Protein AF-A0A7C7WS20-F1 (afdb_monomer_lite)

Sequence (365 aa):
MITSRAKCQTLATLFAVSFLSTVVFAGPVISYDPQTSAVRLVEKNEVGSKVTSQFRVKAKGTQEVSQAYGSVAGVLFQATAQPSRPIKNGSIELAYRLDGNHDAILVATIGQNEVTSEVPAWVWAVAARFANHDCTGAVTLLDRPQSVSEKIFERRWRVENGTRGRLLWVRYHPAVDDTLIGFFLLTADAMLADPEKLRTMTDGLVDFDKYSGYSMMTRDGKRKSQAAYALNAIIKLKSRPGDYAMLNDLDSGFRFEAVNGKLNVSGVPSYHFAREVQGGIFRAAHQLNVASAENRHLFHDINPLVNKTVADFSRLVAFFNYVAETDPEELDAFVQSLGPVFDRIPTLETPIAVPLANPPRRGGQ

Radius of gyration: 22.94 Å; chains: 1; bounding box: 58×59×67 Å

pLDDT: mean 70.91, std 24.41, range [18.25, 97.69]

Secondary structure (DSSP, 8-state):
----------S--SS------S-----PPEEEETTTTEEEE----------------------------SEEEEEE----PEESS--TTS-EEEEEEE-TTS-EEEEEEETTEEEE-SS-HHHHHHHHHHHTSS--EEEEEESS--SHHHHHHHHHHHHHH-TTPEEEEEEE-TTTTTBHHHHHHHHHHHTTT-HHHHTTTSTTT--GGGSTT--PPP--TT---HHHHHHHHHHHHH--TTEEEEEE-TT---EEEEETTEEEEE---EEEEEEEEETTEEEE-HHHHHHHHHTHHHHHHH-HHHHHHHHHHHHHHHHHHHHHHH-HHHHHHHHHHTHHHHTTS-B-PPPSEEEEPPPPP----

Foldseek 3Di:
DDDDDDDPDDDPPPDDDDDDDDDDDDDWDWDADPVVRDTDGDDDDDDDDDDDDDDDDDDDDDDDDDFQEQWAFFEFFDAAAAAPDDQVVLDKFWDWDQDPVRAIWIWIQGNNFIATALDGVLLLLLLLVQLLDPGGGAKGWAQDDPDPVVVVVVVVCCVVVPVQWGKTFMDGDPSCAQFPLSQLRCLLRCCLLQLQVSLCVVPPQDPCVPDPSCPDPDCPPPPPPVLSVVSNVLSRVQGHRQKYKYWYQVPQNWYWDQDPRHIDIHGFTFIWIWGDPDDPDIDTSVSSRVVRVVSVVSSCSSPVSSRVSNRVSSRSNSHSNNCCVRPVVSSVVNSVVCVVVNVVGHGHRHDRMDIRDRDPPPPDD

Structure (mmCIF, N/CA/C/O backbone):
data_AF-A0A7C7WS20-F1
#
_entry.id   AF-A0A7C7WS20-F1
#
loop_
_atom_site.group_PDB
_atom_site.id
_atom_site.type_symbol
_atom_site.label_atom_id
_atom_site.label_alt_id
_atom_site.label_comp_id
_atom_site.label_asym_id
_atom_site.label_entity_id
_atom_site.label_seq_id
_atom_site.pdbx_PDB_ins_code
_atom_site.Cartn_x
_atom_site.Cartn_y
_atom_site.Cartn_z
_atom_site.occupancy
_atom_site.B_iso_or_equiv
_atom_site.auth_seq_id
_atom_site.auth_comp_id
_atom_site.auth_asym_id
_atom_site.auth_atom_id
_atom_site.pdbx_PDB_model_num
ATOM 1 N N . MET A 1 1 ? -5.186 37.688 11.294 1.00 31.70 1 MET A N 1
ATOM 2 C CA . MET A 1 1 ? -4.396 36.452 11.459 1.00 31.70 1 MET A CA 1
ATOM 3 C C . MET A 1 1 ? -4.750 35.555 10.283 1.00 31.70 1 MET A C 1
ATOM 5 O O . MET A 1 1 ? -5.812 34.957 10.280 1.00 31.70 1 MET A O 1
ATOM 9 N N . ILE A 1 2 ? -3.955 35.630 9.216 1.00 23.34 2 ILE A N 1
ATOM 10 C CA . ILE A 1 2 ? -4.169 34.910 7.955 1.00 23.34 2 ILE A CA 1
ATOM 11 C C . ILE A 1 2 ? -3.097 33.824 7.929 1.00 23.34 2 ILE A C 1
ATOM 13 O O . ILE A 1 2 ? -1.920 34.141 7.781 1.00 23.34 2 ILE A O 1
ATOM 17 N N . THR A 1 3 ? -3.477 32.567 8.139 1.00 25.50 3 THR A N 1
ATOM 18 C CA . THR A 1 3 ? -2.580 31.424 7.950 1.00 25.50 3 THR A CA 1
ATOM 19 C C . THR A 1 3 ? -2.667 30.981 6.495 1.00 25.50 3 THR A C 1
ATOM 21 O O . THR A 1 3 ? -3.688 30.494 6.014 1.00 25.50 3 THR A O 1
ATOM 24 N N . SER A 1 4 ? -1.583 31.211 5.755 1.00 23.16 4 SER A N 1
ATOM 25 C CA . SER A 1 4 ? -1.431 30.758 4.378 1.00 23.16 4 SER A CA 1
ATOM 26 C C . SER A 1 4 ? -1.212 29.242 4.347 1.00 23.16 4 SER A C 1
ATOM 28 O O . SER A 1 4 ? -0.162 28.761 4.770 1.00 23.16 4 SER A O 1
ATOM 30 N N . ARG A 1 5 ? -2.170 28.486 3.798 1.00 27.16 5 ARG A N 1
ATOM 31 C CA . ARG A 1 5 ? -1.936 27.115 3.319 1.00 27.16 5 ARG A CA 1
ATOM 32 C C . ARG A 1 5 ? -1.183 27.190 1.989 1.00 27.16 5 ARG A C 1
ATOM 34 O O . ARG A 1 5 ? -1.754 27.534 0.953 1.00 27.16 5 ARG A O 1
ATOM 41 N N . ALA A 1 6 ? 0.112 26.894 2.019 1.00 27.14 6 ALA A N 1
ATOM 42 C CA . ALA A 1 6 ? 0.924 26.743 0.820 1.00 27.14 6 ALA A CA 1
ATOM 43 C C . ALA A 1 6 ? 0.771 25.319 0.253 1.00 27.14 6 ALA A C 1
ATOM 45 O O . ALA A 1 6 ? 1.409 24.379 0.703 1.00 27.14 6 ALA A O 1
ATOM 46 N N . LYS A 1 7 ? -0.133 25.204 -0.726 1.00 26.69 7 LYS A N 1
ATOM 47 C CA . LYS A 1 7 ? -0.039 24.439 -1.985 1.00 26.69 7 LYS A CA 1
ATOM 48 C C . LYS A 1 7 ? 0.861 23.186 -2.002 1.00 26.69 7 LYS A C 1
ATOM 50 O O . LYS A 1 7 ? 2.035 23.270 -2.350 1.00 26.69 7 LYS A O 1
ATOM 55 N N . CYS A 1 8 ? 0.243 22.013 -1.859 1.00 30.77 8 CYS A N 1
ATOM 56 C CA . CYS A 1 8 ? 0.667 20.824 -2.600 1.00 30.77 8 CYS A CA 1
ATOM 57 C C . CYS A 1 8 ? 0.040 20.924 -4.005 1.00 30.77 8 CYS A C 1
ATOM 59 O O . CYS A 1 8 ? -1.142 20.648 -4.194 1.00 30.77 8 CYS A O 1
ATOM 61 N N . GLN A 1 9 ? 0.781 21.469 -4.975 1.00 27.84 9 GLN A N 1
ATOM 62 C CA . GLN A 1 9 ? 0.314 21.612 -6.357 1.00 27.84 9 GLN A CA 1
ATOM 63 C C . GLN A 1 9 ? 0.694 20.377 -7.199 1.00 27.84 9 GLN A C 1
ATOM 65 O O . GLN A 1 9 ? 1.806 20.279 -7.698 1.00 27.84 9 GLN A O 1
ATOM 70 N N . THR A 1 10 ? -0.320 19.529 -7.404 1.00 33.44 10 THR A N 1
ATOM 71 C CA . THR A 1 10 ? -0.710 18.816 -8.644 1.00 33.44 10 THR A CA 1
ATOM 72 C C . THR A 1 10 ? 0.146 17.662 -9.196 1.00 33.44 10 THR A C 1
ATOM 74 O O . THR A 1 10 ? 1.136 17.878 -9.887 1.00 33.44 10 THR A O 1
ATOM 77 N N . LEU A 1 11 ? -0.406 16.443 -9.084 1.00 26.06 11 LEU A N 1
ATOM 78 C CA . LEU A 1 11 ? -0.851 15.626 -10.233 1.00 26.06 11 LEU A CA 1
ATOM 79 C C . LEU A 1 11 ? -1.963 14.642 -9.799 1.00 26.06 11 LEU A C 1
ATOM 81 O O . LEU A 1 11 ? -1.837 13.430 -9.892 1.00 26.06 11 LEU A O 1
ATOM 85 N N . ALA A 1 12 ? -3.077 15.202 -9.324 1.00 27.55 12 ALA A N 1
ATOM 86 C CA . ALA A 1 12 ? -4.368 14.521 -9.194 1.00 27.55 12 ALA A CA 1
ATOM 87 C C . ALA A 1 12 ? -5.438 15.383 -9.884 1.00 27.55 12 ALA A C 1
ATOM 89 O O . ALA A 1 12 ? -6.366 15.905 -9.277 1.00 27.55 12 ALA A O 1
ATOM 90 N N . THR A 1 13 ? -5.249 15.621 -11.183 1.00 28.78 13 THR A N 1
ATOM 91 C CA . THR A 1 13 ? -6.292 16.189 -12.050 1.00 28.78 13 THR A CA 1
ATOM 92 C C . THR A 1 13 ? -6.517 15.250 -13.225 1.00 28.78 13 THR A C 1
ATOM 94 O O . THR A 1 13 ? -6.231 15.541 -14.380 1.00 28.78 13 THR A O 1
ATOM 97 N N . LEU A 1 14 ? -7.006 14.074 -12.859 1.00 28.36 14 LEU A N 1
ATOM 98 C CA . LEU A 1 14 ? -7.924 13.215 -13.589 1.00 28.36 14 LEU A CA 1
ATOM 99 C C . LEU A 1 14 ? -8.629 12.460 -12.455 1.00 28.36 14 LEU A C 1
ATOM 101 O O . LEU A 1 14 ? -7.948 11.793 -11.689 1.00 28.36 14 LEU A O 1
ATOM 105 N N . PHE A 1 15 ? -9.950 12.631 -12.335 1.00 28.36 15 PHE A N 1
ATOM 106 C CA . PHE A 1 15 ? -10.847 12.137 -11.270 1.00 28.36 15 PHE A CA 1
ATOM 107 C C . PHE A 1 15 ? -11.035 13.031 -10.027 1.00 28.36 15 PHE A C 1
ATOM 109 O O . PHE A 1 15 ? -10.319 12.917 -9.044 1.00 28.36 15 PHE A O 1
ATOM 116 N N . ALA A 1 16 ? -12.064 13.890 -10.110 1.00 25.47 16 ALA A N 1
ATOM 117 C CA . ALA A 1 16 ? -13.160 14.109 -9.143 1.00 25.47 16 ALA A CA 1
ATOM 118 C C . ALA A 1 16 ? -13.591 15.594 -9.131 1.00 25.47 16 ALA A C 1
ATOM 120 O O . ALA A 1 16 ? -12.789 16.478 -8.848 1.00 25.47 16 ALA A O 1
ATOM 121 N N . VAL A 1 17 ? -14.863 15.873 -9.449 1.00 27.62 17 VAL A N 1
ATOM 122 C CA . VAL A 1 17 ? -15.495 17.200 -9.298 1.00 27.62 17 VAL A CA 1
ATOM 123 C C . VAL A 1 17 ? -16.662 17.068 -8.323 1.00 27.62 17 VAL A C 1
ATOM 125 O O . VAL A 1 17 ? -17.538 16.226 -8.508 1.00 27.62 17 VAL A O 1
ATOM 128 N N . SER A 1 18 ? -16.650 17.910 -7.294 1.00 27.02 18 SER A N 1
ATOM 129 C CA . SER A 1 18 ? -17.644 18.046 -6.227 1.00 27.02 18 SER A CA 1
ATOM 130 C C . SER A 1 18 ? -18.728 19.091 -6.557 1.00 27.02 18 SER A C 1
ATOM 132 O O . SER A 1 18 ? -18.515 20.015 -7.342 1.00 27.02 18 SER A O 1
ATOM 134 N N . PHE A 1 19 ? -19.912 18.935 -5.952 1.00 23.83 19 PHE A N 1
ATOM 135 C CA . PHE A 1 19 ? -21.085 19.813 -6.089 1.00 23.83 19 PHE A CA 1
ATOM 136 C C . PHE A 1 19 ? -21.175 20.833 -4.938 1.00 23.83 19 PHE A C 1
ATOM 138 O O . PHE A 1 19 ? -21.219 20.422 -3.784 1.00 23.83 19 PHE A O 1
ATOM 145 N N . LEU A 1 20 ? -21.326 22.128 -5.260 1.00 25.47 20 LEU A N 1
ATOM 146 C CA . LEU A 1 20 ? -22.466 22.972 -4.838 1.00 25.47 20 LEU A CA 1
ATOM 147 C C . LEU A 1 20 ? -22.436 24.356 -5.530 1.00 25.47 20 LEU A C 1
ATOM 149 O O . LEU A 1 20 ? -21.558 25.179 -5.299 1.00 25.47 20 LEU A O 1
ATOM 153 N N . SER A 1 21 ? -23.442 24.558 -6.393 1.00 26.55 21 SER A N 1
ATOM 154 C CA . SER A 1 21 ? -24.044 25.814 -6.889 1.00 26.55 21 SER A CA 1
ATOM 155 C C . SER A 1 21 ? -23.135 26.987 -7.299 1.00 26.55 21 SER A C 1
ATOM 157 O O . SER A 1 21 ? -22.790 27.828 -6.473 1.00 26.55 21 SER A O 1
ATOM 159 N N . THR A 1 22 ? -22.907 27.165 -8.612 1.00 24.73 22 THR A N 1
ATOM 160 C CA . THR A 1 22 ? -23.605 28.150 -9.489 1.00 24.73 22 THR A CA 1
ATOM 161 C C . THR A 1 22 ? -22.958 28.156 -10.897 1.00 24.73 22 THR A C 1
ATOM 163 O O . THR A 1 22 ? -21.789 28.483 -11.037 1.00 24.73 22 THR A O 1
ATOM 166 N N . VAL A 1 23 ? -23.745 27.773 -11.918 1.00 32.12 23 VAL A N 1
ATOM 167 C CA . VAL A 1 23 ? -23.588 27.945 -13.391 1.00 32.12 23 VAL A CA 1
ATOM 168 C C . VAL A 1 23 ? -22.214 27.639 -14.036 1.00 32.12 23 VAL A C 1
ATOM 170 O O . VAL A 1 23 ? -21.427 28.562 -14.184 1.00 32.12 23 VAL A O 1
ATOM 173 N N . VAL A 1 24 ? -21.996 26.414 -14.573 1.00 23.78 24 VAL A N 1
ATOM 174 C CA . VAL A 1 24 ? -21.106 26.100 -15.736 1.00 23.78 24 VAL A CA 1
ATOM 175 C C . VAL A 1 24 ? -21.541 24.781 -16.437 1.00 23.78 24 VAL A C 1
ATOM 177 O O . VAL A 1 24 ? -22.030 23.863 -15.788 1.00 23.78 24 VAL A O 1
ATOM 180 N N . PHE A 1 25 ? -21.374 24.738 -17.769 1.00 25.84 25 PHE A N 1
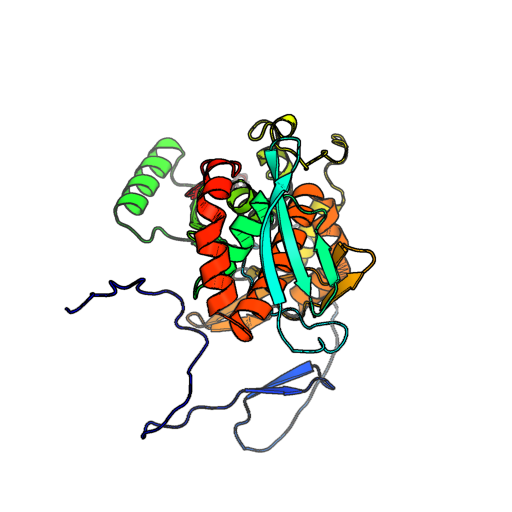ATOM 181 C CA . PHE A 1 25 ? -21.608 23.684 -18.781 1.00 25.84 25 PHE A CA 1
ATOM 182 C C . PHE A 1 25 ? -21.588 22.199 -18.345 1.00 25.84 25 PHE A C 1
ATOM 184 O O . PHE A 1 25 ? -20.659 21.726 -17.697 1.00 25.84 25 PHE A O 1
ATOM 191 N N . ALA A 1 26 ? -22.594 21.450 -18.819 1.00 28.50 26 ALA A N 1
ATOM 192 C CA . ALA A 1 26 ? -22.805 20.021 -18.577 1.00 28.50 26 ALA A CA 1
ATOM 193 C C . ALA A 1 26 ? -21.888 19.120 -19.431 1.00 28.50 26 ALA A C 1
ATOM 195 O O . ALA A 1 26 ? -21.887 19.213 -20.658 1.00 28.50 26 ALA A O 1
ATOM 196 N N . GLY A 1 27 ? -21.154 18.218 -18.772 1.00 27.47 27 GLY A N 1
ATOM 197 C CA . GLY A 1 27 ? -20.462 17.072 -19.374 1.00 27.47 27 GLY A CA 1
ATOM 198 C C . GLY A 1 27 ? -21.115 15.737 -18.974 1.00 27.47 27 GLY A C 1
ATOM 199 O O . GLY A 1 27 ? -21.987 15.723 -18.102 1.00 27.47 27 GLY A O 1
ATOM 200 N N . PRO A 1 28 ? -20.737 14.617 -19.616 1.00 28.91 28 PRO A N 1
ATOM 201 C CA . PRO A 1 28 ? -21.460 13.352 -19.511 1.00 28.91 28 PRO A CA 1
ATOM 202 C C . PRO A 1 28 ? -21.290 12.640 -18.158 1.00 28.91 28 PRO A C 1
ATOM 204 O O . PRO A 1 28 ? -20.228 12.681 -17.539 1.00 28.91 28 PRO A O 1
ATOM 207 N N . VAL A 1 29 ? -22.344 11.927 -17.742 1.00 31.67 29 VAL A N 1
ATOM 208 C CA . VAL A 1 29 ? -22.397 11.116 -16.514 1.00 31.67 29 VAL A CA 1
ATOM 209 C C . VAL A 1 29 ? -22.063 9.656 -16.839 1.00 31.67 29 VAL A C 1
ATOM 211 O O . VAL A 1 29 ? -22.610 9.079 -17.781 1.00 31.67 29 VAL A O 1
ATOM 214 N N . ILE A 1 30 ? -21.170 9.055 -16.051 1.00 31.09 30 ILE A N 1
ATOM 215 C CA . ILE A 1 30 ? -20.784 7.642 -16.157 1.00 31.09 30 ILE A CA 1
ATOM 216 C C . ILE A 1 30 ? -21.689 6.819 -15.237 1.00 31.09 30 ILE A C 1
ATOM 218 O O . ILE A 1 30 ? -21.815 7.140 -14.056 1.00 31.09 30 ILE A O 1
ATOM 222 N N . SER A 1 31 ? -22.292 5.747 -15.757 1.00 30.64 31 SER A N 1
ATOM 223 C CA . SER A 1 31 ? -23.001 4.759 -14.938 1.00 30.64 31 SER A CA 1
ATOM 224 C C . SER A 1 31 ? -22.483 3.343 -15.187 1.00 30.64 31 SER A C 1
ATOM 226 O O . SER A 1 31 ? -22.053 2.987 -16.290 1.00 30.64 31 SER A O 1
ATOM 228 N N . TYR A 1 32 ? -22.494 2.540 -14.124 1.00 35.22 32 TYR A N 1
ATOM 229 C CA . TYR A 1 32 ? -22.029 1.157 -14.115 1.00 35.22 32 TYR A CA 1
ATOM 230 C C . TYR A 1 32 ? -23.216 0.212 -13.921 1.00 35.22 32 TYR A C 1
ATOM 232 O O . TYR A 1 32 ? -23.986 0.379 -12.975 1.00 35.22 32 TYR A O 1
ATOM 240 N N . ASP A 1 33 ? -23.362 -0.766 -14.821 1.00 35.50 33 ASP A N 1
ATOM 241 C CA . ASP A 1 33 ? -24.384 -1.809 -14.721 1.00 35.50 33 ASP A CA 1
ATOM 242 C C . ASP A 1 33 ? -23.752 -3.138 -14.263 1.00 35.50 33 ASP A C 1
ATOM 244 O O . ASP A 1 33 ? -23.026 -3.783 -15.035 1.00 35.50 33 ASP A O 1
ATOM 248 N N . PRO A 1 34 ? -24.040 -3.585 -13.029 1.00 30.25 34 PRO A N 1
ATOM 249 C CA . PRO A 1 34 ? -23.425 -4.773 -12.456 1.00 30.25 34 PRO A CA 1
ATOM 250 C C . PRO A 1 34 ? -23.929 -6.092 -13.062 1.00 30.25 34 PRO A C 1
ATOM 252 O O . PRO A 1 34 ? -23.266 -7.109 -12.881 1.00 30.25 34 PRO A O 1
ATOM 255 N N . GLN A 1 35 ? -25.048 -6.117 -13.799 1.00 30.03 35 GLN A N 1
ATOM 256 C CA . GLN A 1 35 ? -25.536 -7.356 -14.428 1.00 30.03 35 GLN A CA 1
ATOM 257 C C . GLN A 1 35 ? -24.862 -7.655 -15.773 1.00 30.03 35 GLN A C 1
ATOM 259 O O . GLN A 1 35 ? -24.842 -8.805 -16.210 1.00 30.03 35 GLN A O 1
ATOM 264 N N . THR A 1 36 ? -24.292 -6.639 -16.427 1.00 34.59 36 THR A N 1
ATOM 265 C CA . THR A 1 36 ? -23.640 -6.773 -17.742 1.00 34.59 36 THR A CA 1
ATOM 266 C C . THR A 1 36 ? -22.142 -6.457 -17.725 1.00 34.59 36 THR A C 1
ATOM 268 O O . THR A 1 36 ? -21.475 -6.620 -18.748 1.00 34.59 36 THR A O 1
ATOM 271 N N . SER A 1 37 ? -21.608 -6.005 -16.583 1.00 33.53 37 SER A N 1
ATOM 272 C CA . SER A 1 37 ? -20.223 -5.530 -16.407 1.00 33.53 37 SER A CA 1
ATOM 273 C C . SER A 1 37 ? -19.813 -4.442 -17.410 1.00 33.53 37 SER A C 1
ATOM 275 O O . SER A 1 37 ? -18.634 -4.281 -17.733 1.00 33.53 37 SER A O 1
ATOM 277 N N . ALA A 1 38 ? -20.786 -3.685 -17.921 1.00 27.11 38 ALA A N 1
ATOM 278 C CA . ALA A 1 38 ? -20.557 -2.594 -18.852 1.00 27.11 38 ALA A CA 1
ATOM 279 C C . ALA A 1 38 ? -20.468 -1.260 -18.097 1.00 27.11 38 ALA A C 1
ATOM 281 O O . ALA A 1 38 ? -21.361 -0.898 -17.331 1.00 27.11 38 ALA A O 1
ATOM 282 N N . VAL A 1 39 ? -19.410 -0.494 -18.370 1.00 30.11 39 VAL A N 1
ATOM 283 C CA . VAL A 1 39 ? -19.330 0.930 -18.022 1.00 30.11 39 VAL A CA 1
ATOM 284 C C . VAL A 1 39 ? -19.899 1.706 -19.205 1.00 30.11 39 VAL A C 1
ATOM 286 O O . VAL A 1 39 ? -19.348 1.637 -20.307 1.00 30.11 39 VAL A O 1
ATOM 289 N N . ARG A 1 40 ? -21.021 2.405 -19.010 1.00 29.56 40 ARG A N 1
ATOM 290 C CA . ARG A 1 40 ? -21.657 3.200 -20.067 1.00 29.56 40 ARG A CA 1
ATOM 291 C C . ARG A 1 40 ? -21.408 4.685 -19.837 1.00 29.56 40 ARG A C 1
ATOM 293 O O . ARG A 1 40 ? -21.666 5.220 -18.762 1.00 29.56 40 ARG A O 1
ATOM 300 N N . LEU A 1 41 ? -20.971 5.354 -20.899 1.00 29.61 41 LEU A N 1
ATOM 301 C CA . LEU A 1 41 ? -21.233 6.773 -21.099 1.00 29.61 41 LEU A CA 1
ATOM 302 C C . LEU A 1 41 ? -22.632 6.871 -21.713 1.00 29.61 41 LEU A C 1
ATOM 304 O O . LEU A 1 41 ? -22.843 6.391 -22.827 1.00 29.61 41 LEU A O 1
ATOM 308 N N . VAL A 1 42 ? -23.601 7.417 -20.975 1.00 30.70 42 VAL A N 1
ATOM 309 C CA . VAL A 1 42 ? -24.937 7.661 -21.533 1.00 30.70 42 VAL A CA 1
ATOM 310 C C . VAL A 1 42 ? -24.913 9.004 -22.250 1.00 30.70 42 VAL A C 1
ATOM 312 O O . VAL A 1 42 ? -25.181 10.044 -21.659 1.00 30.70 42 VAL A O 1
ATOM 315 N N . GLU A 1 43 ? -24.630 8.967 -23.547 1.00 31.56 43 GLU A N 1
ATOM 316 C CA . GLU A 1 43 ? -25.197 9.938 -24.477 1.00 31.56 43 GLU A CA 1
ATOM 317 C C . GLU A 1 43 ? -26.409 9.286 -25.140 1.00 31.56 43 GLU A C 1
ATOM 319 O O . GLU A 1 43 ? -26.339 8.161 -25.641 1.00 31.56 43 GLU A O 1
ATOM 324 N N . LYS A 1 44 ? -27.557 9.969 -25.121 1.00 28.70 44 LYS A N 1
ATOM 325 C CA . LYS A 1 44 ? -28.691 9.564 -25.953 1.00 28.70 44 LYS A CA 1
ATOM 326 C C . LYS A 1 44 ? -28.245 9.643 -27.417 1.00 28.70 44 LYS A C 1
ATOM 328 O O . LYS A 1 44 ? -28.107 10.748 -27.930 1.00 28.70 44 LYS A O 1
ATOM 333 N N . ASN A 1 45 ? -28.059 8.502 -28.085 1.00 29.61 45 ASN A N 1
ATOM 334 C CA . ASN A 1 45 ? -28.925 8.097 -29.200 1.00 29.61 45 ASN A CA 1
ATOM 335 C C . ASN A 1 45 ? -28.576 6.733 -29.828 1.00 29.61 45 ASN A C 1
ATOM 337 O O . ASN A 1 45 ? -27.599 6.074 -29.490 1.00 29.61 45 ASN A O 1
ATOM 341 N N . GLU A 1 46 ? -29.517 6.324 -30.675 1.00 35.47 46 GLU A N 1
ATOM 342 C CA . GLU A 1 46 ? -29.933 5.007 -31.146 1.00 35.47 46 GLU A CA 1
ATOM 343 C C . GLU A 1 46 ? -28.951 4.214 -32.045 1.00 35.47 46 GLU A C 1
ATOM 345 O O . GLU A 1 46 ? -28.203 4.764 -32.847 1.00 35.47 46 GLU A O 1
ATOM 350 N N . VAL A 1 47 ? -29.141 2.884 -31.996 1.00 30.70 47 VAL A N 1
ATOM 351 C CA . VAL A 1 47 ? -28.885 1.860 -33.038 1.00 30.70 47 VAL A CA 1
ATOM 352 C C . VAL A 1 47 ? -27.571 1.049 -32.985 1.00 30.70 47 VAL A C 1
ATOM 354 O O . VAL A 1 47 ? -26.533 1.443 -33.500 1.00 30.70 47 VAL A O 1
ATOM 357 N N . GLY A 1 48 ? -27.712 -0.211 -32.536 1.00 31.03 48 GLY A N 1
ATOM 358 C CA . GLY A 1 48 ? -27.282 -1.391 -33.312 1.00 31.03 48 GLY A CA 1
ATOM 359 C C . GLY A 1 48 ? -25.963 -2.082 -32.938 1.00 31.03 48 GLY A C 1
ATOM 360 O O . GLY A 1 48 ? -24.878 -1.601 -33.237 1.00 31.03 48 GLY A O 1
ATOM 361 N N . SER A 1 49 ? -26.060 -3.294 -32.385 1.00 30.80 49 SER A N 1
ATOM 362 C CA . SER A 1 49 ? -24.946 -4.200 -32.076 1.00 30.80 49 SER A CA 1
ATOM 363 C C . SER A 1 49 ? -24.790 -5.321 -33.117 1.00 30.80 49 SER A C 1
ATOM 365 O O . SER A 1 49 ? -25.775 -5.861 -33.620 1.00 30.80 49 SER A O 1
ATOM 367 N N . LYS A 1 50 ? -23.545 -5.741 -33.400 1.00 24.86 50 LYS A N 1
ATOM 368 C CA . LYS A 1 50 ? -23.262 -7.046 -34.026 1.00 24.86 50 LYS A CA 1
ATOM 369 C C . LYS A 1 50 ? -21.913 -7.606 -33.566 1.00 24.86 50 LYS A C 1
ATOM 371 O O . LYS A 1 50 ? -20.884 -6.950 -33.697 1.00 24.86 50 LYS A O 1
ATOM 376 N N . VAL A 1 51 ? -21.934 -8.830 -33.041 1.00 27.11 51 VAL A N 1
ATOM 377 C CA . VAL A 1 51 ? -20.756 -9.635 -32.684 1.00 27.11 51 VAL A CA 1
ATOM 378 C C . VAL A 1 51 ? -20.643 -10.782 -33.686 1.00 27.11 51 VAL A C 1
ATOM 380 O O . VAL A 1 51 ? -21.633 -11.459 -33.956 1.00 27.11 51 VAL A O 1
ATOM 383 N N . THR A 1 52 ? -19.438 -11.035 -34.195 1.00 22.47 52 THR A N 1
ATOM 384 C CA . THR A 1 52 ? -19.099 -12.270 -34.922 1.00 22.47 52 THR A CA 1
ATOM 385 C C . THR A 1 52 ? -17.732 -12.753 -34.457 1.00 22.47 52 THR A C 1
ATOM 387 O O . THR A 1 52 ? -16.767 -11.991 -34.437 1.00 22.47 52 THR A O 1
ATOM 390 N N . SER A 1 53 ? -17.675 -14.007 -34.024 1.00 23.67 53 SER A N 1
ATOM 391 C CA . SER A 1 53 ? -16.532 -14.666 -33.396 1.00 23.67 53 SER A CA 1
ATOM 392 C C . SER A 1 53 ? -15.750 -15.561 -34.369 1.00 23.67 53 SER A C 1
ATOM 394 O O . SER A 1 53 ? -16.320 -16.096 -35.312 1.00 23.67 53 SER A O 1
ATOM 396 N N . GLN A 1 54 ? -14.456 -15.750 -34.060 1.00 20.84 54 GLN A N 1
ATOM 397 C CA . GLN A 1 54 ? -13.636 -16.984 -34.097 1.00 20.84 54 GLN A CA 1
ATOM 398 C C . GLN A 1 54 ? -12.222 -16.797 -34.678 1.00 20.84 54 GLN A C 1
ATOM 400 O O . GLN A 1 54 ? -12.013 -16.264 -35.762 1.00 20.84 54 GLN A O 1
ATOM 405 N N . PHE A 1 55 ? -11.243 -17.288 -33.911 1.00 20.55 55 PHE A N 1
ATOM 406 C CA . PHE A 1 55 ? -9.808 -17.286 -34.197 1.00 20.55 55 PHE A CA 1
ATOM 407 C C . PHE A 1 55 ? -9.341 -18.631 -34.772 1.00 20.55 55 PHE A C 1
ATOM 409 O O . PHE A 1 55 ? -9.850 -19.688 -34.398 1.00 20.55 55 PHE A O 1
ATOM 416 N N . ARG A 1 56 ? -8.236 -18.605 -35.528 1.00 18.25 56 ARG A N 1
ATOM 417 C CA . ARG A 1 56 ? -7.223 -19.675 -35.526 1.00 18.25 56 ARG A CA 1
ATOM 418 C C . ARG A 1 56 ? -5.854 -19.082 -35.856 1.00 18.25 56 ARG A C 1
ATOM 420 O O . ARG A 1 56 ? -5.660 -18.583 -36.957 1.00 18.25 56 ARG A O 1
ATOM 427 N N . VAL A 1 57 ? -4.891 -19.183 -34.938 1.00 21.39 57 VAL A N 1
ATOM 428 C CA . VAL A 1 57 ? -3.471 -18.953 -35.248 1.00 21.39 57 VAL A CA 1
ATOM 429 C C . VAL A 1 57 ? -2.673 -20.170 -34.793 1.00 21.39 57 VAL A C 1
ATOM 431 O O . VAL A 1 57 ? -2.701 -20.550 -33.625 1.00 21.39 57 VAL A O 1
ATOM 434 N N . LYS A 1 58 ? -1.988 -20.802 -35.753 1.00 20.11 58 LYS A N 1
ATOM 435 C CA . LYS A 1 58 ? -0.968 -21.831 -35.527 1.00 20.11 58 LYS A CA 1
ATOM 436 C C . LYS A 1 58 ? 0.274 -21.158 -34.942 1.00 20.11 58 LYS A C 1
ATOM 438 O O . LYS A 1 58 ? 0.826 -20.257 -35.565 1.00 20.11 58 LYS A O 1
ATOM 443 N N . ALA A 1 59 ? 0.729 -21.621 -33.783 1.00 28.08 59 ALA A N 1
ATOM 444 C CA . ALA A 1 59 ? 1.996 -21.195 -33.206 1.00 28.08 59 ALA A CA 1
ATOM 445 C C . ALA A 1 59 ? 3.175 -21.822 -33.970 1.00 28.08 59 ALA A C 1
ATOM 447 O O . ALA A 1 59 ? 3.271 -23.045 -34.079 1.00 28.08 59 ALA A O 1
ATOM 448 N N . LYS A 1 60 ? 4.090 -20.986 -34.469 1.00 20.95 60 LYS A N 1
ATOM 449 C CA . LYS A 1 60 ? 5.481 -21.368 -34.735 1.00 20.95 60 LYS A CA 1
ATOM 450 C C . LYS A 1 60 ? 6.358 -20.118 -34.736 1.00 20.95 60 LYS A C 1
ATOM 452 O O . LYS A 1 60 ? 6.154 -19.229 -35.553 1.00 20.95 60 LYS A O 1
ATOM 457 N N . GLY A 1 61 ? 7.332 -20.088 -33.832 1.00 23.55 61 GLY A N 1
ATOM 458 C CA . GLY A 1 61 ? 8.370 -19.062 -33.779 1.00 23.55 61 GLY A CA 1
ATOM 459 C C . GLY A 1 61 ? 8.642 -18.607 -32.352 1.00 23.55 61 GLY A C 1
ATOM 460 O O . GLY A 1 61 ? 7.856 -17.870 -31.770 1.00 23.55 61 GLY A O 1
ATOM 461 N N . THR A 1 62 ? 9.761 -19.060 -31.794 1.00 30.47 62 THR A N 1
ATOM 462 C CA . THR A 1 62 ? 10.406 -18.484 -30.611 1.00 30.47 62 THR A CA 1
ATOM 463 C C . THR A 1 62 ? 10.753 -17.027 -30.906 1.00 30.47 62 THR A C 1
ATOM 465 O O . THR A 1 62 ? 11.738 -16.761 -31.591 1.00 30.47 62 THR A O 1
ATOM 468 N N . GLN A 1 63 ? 9.921 -16.091 -30.446 1.00 25.62 63 GLN A N 1
ATOM 469 C CA . GLN A 1 63 ? 10.188 -14.664 -30.581 1.00 25.62 63 GLN A CA 1
ATOM 470 C C . GLN A 1 63 ? 10.775 -14.126 -29.277 1.00 25.62 63 GLN A C 1
ATOM 472 O O . GLN A 1 63 ? 10.208 -14.288 -28.195 1.00 25.62 63 GLN A O 1
ATOM 477 N N . GLU A 1 64 ? 11.964 -13.547 -29.417 1.00 28.91 64 GLU A N 1
ATOM 478 C CA . GLU A 1 64 ? 12.778 -12.991 -28.350 1.00 28.91 64 GLU A CA 1
ATOM 479 C C . GLU A 1 64 ? 12.067 -11.866 -27.597 1.00 28.91 64 GLU A C 1
ATOM 481 O O . GLU A 1 64 ? 11.360 -11.021 -28.146 1.00 28.91 64 GLU A O 1
ATOM 486 N N . VAL A 1 65 ? 12.289 -11.899 -26.290 1.00 37.91 65 VAL A N 1
ATOM 487 C CA . VAL A 1 65 ? 11.521 -11.232 -25.253 1.00 37.91 65 VAL A CA 1
ATOM 488 C C . VAL A 1 65 ? 12.302 -10.026 -24.740 1.00 37.91 65 VAL A C 1
ATOM 490 O O . VAL A 1 65 ? 13.269 -10.209 -24.010 1.00 37.91 65 VAL A O 1
ATOM 493 N N . SER A 1 66 ? 11.853 -8.806 -25.038 1.00 34.25 66 SER A N 1
ATOM 494 C CA . SER A 1 66 ? 12.057 -7.635 -24.164 1.00 34.25 66 SER A CA 1
ATOM 495 C C . SER A 1 66 ? 11.308 -6.422 -24.722 1.00 34.25 66 SER A C 1
ATOM 497 O O . SER A 1 66 ? 11.861 -5.749 -25.587 1.00 34.25 66 SER A O 1
ATOM 499 N N . GLN A 1 67 ? 10.073 -6.140 -24.281 1.00 39.31 67 GLN A N 1
ATOM 500 C CA . GLN A 1 67 ? 9.459 -4.792 -24.404 1.00 39.31 67 GLN A CA 1
ATOM 501 C C . GLN A 1 67 ? 8.022 -4.644 -23.872 1.00 39.31 67 GLN A C 1
ATOM 503 O O . GLN A 1 67 ? 7.404 -3.606 -24.084 1.00 39.31 67 GLN A O 1
ATOM 508 N N . ALA A 1 68 ? 7.449 -5.636 -23.194 1.00 35.69 68 ALA A N 1
ATOM 509 C CA . ALA A 1 68 ? 5.997 -5.660 -23.018 1.00 35.69 68 ALA A CA 1
ATOM 510 C C . ALA A 1 68 ? 5.434 -4.739 -21.903 1.00 35.69 68 ALA A C 1
ATOM 512 O O . ALA A 1 68 ? 4.242 -4.828 -21.628 1.00 35.69 68 ALA A O 1
ATOM 513 N N . TYR A 1 69 ? 6.247 -3.855 -21.299 1.00 39.84 69 TYR A N 1
ATOM 514 C CA . TYR A 1 69 ? 5.795 -2.822 -20.352 1.00 39.84 69 TYR A CA 1
ATOM 515 C C . TYR A 1 69 ? 6.260 -1.422 -20.750 1.00 39.84 69 TYR A C 1
ATOM 517 O O . TYR A 1 69 ? 7.455 -1.176 -20.940 1.00 39.84 69 TYR A O 1
ATOM 525 N N . GLY A 1 70 ? 5.295 -0.502 -20.845 1.00 39.84 70 GLY A N 1
ATOM 526 C CA . GLY A 1 70 ? 5.546 0.926 -21.045 1.00 39.84 70 GLY A CA 1
ATOM 527 C C . GLY A 1 70 ? 6.039 1.590 -19.762 1.00 39.84 70 GLY A C 1
ATOM 528 O O . GLY A 1 70 ? 7.114 2.200 -19.772 1.00 39.84 70 GLY A O 1
ATOM 529 N N . SER A 1 71 ? 5.307 1.390 -18.661 1.00 51.97 71 SER A N 1
ATOM 530 C CA . SER A 1 71 ? 5.611 1.940 -17.336 1.00 51.97 71 SER A CA 1
ATOM 531 C C . SER A 1 71 ? 4.812 1.181 -16.274 1.00 51.97 71 SER A C 1
ATOM 533 O O . SER A 1 71 ? 3.669 0.801 -16.510 1.00 51.97 71 SER A O 1
ATOM 535 N N . VAL A 1 72 ? 5.396 0.961 -15.104 1.00 53.69 72 VAL A N 1
ATOM 536 C CA . VAL A 1 72 ? 4.649 0.546 -13.911 1.00 53.69 72 VAL A CA 1
ATOM 537 C C . VAL A 1 72 ? 3.968 1.799 -13.331 1.00 53.69 72 VAL A C 1
ATOM 539 O O . VAL A 1 72 ? 4.539 2.882 -13.446 1.00 53.69 72 VAL A O 1
ATOM 542 N N . ALA A 1 73 ? 2.740 1.692 -12.816 1.00 64.19 73 ALA A N 1
ATOM 543 C CA . ALA A 1 73 ? 1.882 2.837 -12.490 1.00 64.19 73 ALA A CA 1
ATOM 544 C C . ALA A 1 73 ? 1.734 3.139 -10.991 1.00 64.19 73 ALA A C 1
ATOM 546 O O . ALA A 1 73 ? 1.104 4.144 -10.664 1.00 64.19 73 ALA A O 1
ATOM 547 N N . GLY A 1 74 ? 2.342 2.355 -10.095 1.00 85.00 74 GLY A N 1
ATOM 548 C CA . GLY A 1 74 ? 2.356 2.657 -8.668 1.00 85.00 74 GLY A CA 1
ATOM 549 C C . GLY A 1 74 ? 1.393 1.829 -7.819 1.00 85.00 74 GLY A C 1
ATOM 550 O O . GLY A 1 74 ? 0.697 0.922 -8.283 1.00 85.00 74 GLY A O 1
ATOM 551 N N . VAL A 1 75 ? 1.346 2.194 -6.539 1.00 91.31 75 VAL A N 1
ATOM 552 C CA . VAL A 1 75 ? 0.434 1.646 -5.534 1.00 91.31 75 VAL A CA 1
ATOM 553 C C . VAL A 1 75 ? -0.508 2.744 -5.067 1.00 91.31 75 VAL A C 1
ATOM 555 O O . VAL A 1 75 ? -0.043 3.824 -4.694 1.00 91.31 75 VAL A O 1
ATOM 558 N N . LEU A 1 76 ? -1.810 2.468 -5.044 1.00 92.94 76 LEU A N 1
ATOM 559 C CA . LEU A 1 76 ? -2.808 3.400 -4.522 1.00 92.94 76 LEU A CA 1
ATOM 560 C C . LEU A 1 76 ? -3.872 2.707 -3.680 1.00 92.94 76 LEU A C 1
ATOM 562 O O . LEU A 1 76 ? -4.263 1.582 -3.974 1.00 92.94 76 LEU A O 1
ATOM 566 N N . PHE A 1 77 ? -4.355 3.404 -2.658 1.00 94.88 77 PHE A N 1
ATOM 567 C CA . PHE A 1 77 ? -5.425 2.942 -1.782 1.00 94.88 77 PHE A CA 1
ATOM 568 C C . PHE A 1 77 ? -6.438 4.060 -1.585 1.00 94.88 77 PHE A C 1
ATOM 570 O O . PHE A 1 77 ? -6.080 5.170 -1.198 1.00 94.88 77 PHE A O 1
ATOM 577 N N . GLN A 1 78 ? -7.694 3.769 -1.888 1.00 93.75 78 GLN A N 1
ATOM 578 C CA . GLN A 1 78 ? -8.802 4.721 -1.817 1.00 93.75 78 GLN A CA 1
ATOM 579 C C . GLN A 1 78 ? -10.090 4.090 -1.291 1.00 93.75 78 GLN A C 1
ATOM 581 O O . GLN A 1 78 ? -11.076 4.789 -1.093 1.00 93.75 78 GLN A O 1
ATOM 586 N N . ALA A 1 79 ? -10.131 2.767 -1.138 1.00 95.12 79 ALA A N 1
ATOM 587 C CA . ALA A 1 79 ? -11.338 2.089 -0.719 1.00 95.12 79 ALA A CA 1
ATOM 588 C C . ALA A 1 79 ? -11.622 2.373 0.758 1.00 95.12 79 ALA A C 1
ATOM 590 O O . ALA A 1 79 ? -10.709 2.493 1.574 1.00 95.12 79 ALA A O 1
ATOM 591 N N . THR A 1 80 ? -12.907 2.402 1.094 1.00 96.69 80 THR A N 1
ATOM 592 C CA . THR A 1 80 ? -13.388 2.575 2.464 1.00 96.69 80 THR A CA 1
ATOM 593 C C . THR A 1 80 ? -13.992 1.268 2.950 1.00 96.69 80 THR A C 1
ATOM 595 O O . THR A 1 80 ? -14.874 0.691 2.303 1.00 96.69 80 THR A O 1
ATOM 598 N N . ALA A 1 81 ? -13.503 0.771 4.085 1.00 97.00 81 ALA A N 1
ATOM 599 C CA . ALA A 1 81 ? -14.009 -0.455 4.676 1.00 97.00 81 ALA A CA 1
ATOM 600 C C . ALA A 1 81 ? -15.419 -0.238 5.232 1.00 97.00 81 ALA A C 1
ATOM 602 O O . ALA A 1 81 ? -15.709 0.777 5.850 1.00 97.00 81 ALA A O 1
ATOM 603 N N . GLN A 1 82 ? -16.300 -1.214 5.040 1.00 96.62 82 GLN A N 1
ATOM 604 C CA . GLN A 1 82 ? -17.665 -1.161 5.561 1.00 96.62 82 GLN A CA 1
ATOM 605 C C . GLN A 1 82 ? -17.792 -2.023 6.821 1.00 96.62 82 GLN A C 1
ATOM 607 O O . GLN A 1 82 ? -17.257 -3.135 6.854 1.00 96.62 82 GLN A O 1
ATOM 612 N N . PRO A 1 83 ? -18.524 -1.592 7.856 1.00 95.88 83 PRO A N 1
ATOM 613 C CA . PRO A 1 83 ? -18.716 -2.433 9.024 1.00 95.88 83 PRO A CA 1
ATOM 614 C C . PRO A 1 83 ? -19.543 -3.672 8.639 1.00 95.88 83 PRO A C 1
ATOM 616 O O . PRO A 1 83 ? -20.567 -3.576 7.958 1.00 95.88 83 PRO A O 1
ATOM 619 N N . SER A 1 84 ? -19.123 -4.864 9.073 1.00 95.25 84 SER A N 1
ATOM 620 C CA . SER A 1 84 ? -19.852 -6.114 8.787 1.00 95.25 84 SER A CA 1
ATOM 621 C C . SER A 1 84 ? -21.240 -6.145 9.433 1.00 95.25 84 SER A C 1
ATOM 623 O O . SER A 1 84 ? -22.112 -6.900 9.001 1.00 95.25 84 SER A O 1
ATOM 625 N N . ARG A 1 85 ? -21.455 -5.333 10.473 1.00 90.88 85 ARG A N 1
ATOM 626 C CA . ARG A 1 85 ? -22.733 -5.129 11.165 1.00 90.88 85 ARG A CA 1
ATOM 627 C C . ARG A 1 85 ? -22.874 -3.649 11.526 1.00 90.88 85 ARG A C 1
ATOM 629 O O . ARG A 1 85 ? -21.858 -3.035 11.830 1.00 90.88 85 ARG A O 1
ATOM 636 N N . PRO A 1 86 ? -24.092 -3.083 11.570 1.00 89.50 86 PRO A N 1
ATOM 637 C CA . PRO A 1 86 ? -24.287 -1.699 12.002 1.00 89.50 86 PRO A CA 1
ATOM 638 C C . PRO A 1 86 ? -23.655 -1.427 13.375 1.00 89.50 86 PRO A C 1
ATOM 640 O O . PRO A 1 86 ? -23.895 -2.172 14.330 1.00 89.50 86 PRO A O 1
ATOM 643 N N . ILE A 1 87 ? -22.866 -0.356 13.480 1.00 86.94 87 ILE A N 1
ATOM 644 C CA . ILE A 1 87 ? -22.225 0.059 14.733 1.00 86.94 87 ILE A CA 1
ATOM 645 C C . ILE A 1 87 ? -23.267 0.796 15.576 1.00 86.94 87 ILE A C 1
ATOM 647 O O . ILE A 1 87 ? -23.748 1.866 15.201 1.00 86.94 87 ILE A O 1
ATOM 651 N N . LYS A 1 88 ? -23.642 0.223 16.725 1.00 71.38 88 LYS A N 1
ATOM 652 C CA . LYS A 1 88 ? -24.500 0.920 17.693 1.00 71.38 88 LYS A CA 1
ATOM 653 C C . LYS A 1 88 ? -23.769 2.164 18.198 1.00 71.38 88 LYS A C 1
ATOM 655 O O . LYS A 1 88 ? -22.640 2.047 18.655 1.00 71.38 88 LYS A O 1
ATOM 660 N N . ASN A 1 89 ? -24.444 3.310 18.137 1.00 69.44 89 ASN A N 1
ATOM 661 C CA . ASN A 1 89 ? -23.949 4.644 18.503 1.00 69.44 89 ASN A CA 1
ATOM 662 C C . ASN A 1 89 ? -22.906 5.257 17.556 1.00 69.44 89 ASN A C 1
ATOM 664 O O . ASN A 1 89 ? -22.448 6.357 17.828 1.00 69.44 89 ASN A O 1
ATOM 668 N N . GLY A 1 90 ? -22.599 4.607 16.428 1.00 65.19 90 GLY A N 1
ATOM 669 C CA . GLY A 1 90 ? -21.875 5.201 15.298 1.00 65.19 90 GLY A CA 1
ATOM 670 C C . GLY A 1 90 ? -20.403 5.566 15.516 1.00 65.19 90 GLY A C 1
ATOM 671 O O . GLY A 1 90 ? -19.699 5.682 14.521 1.00 65.19 90 GLY A O 1
ATOM 672 N N . SER A 1 91 ? -19.924 5.707 16.754 1.00 82.19 91 SER A N 1
ATOM 673 C CA . SER A 1 91 ? -18.555 6.142 17.028 1.00 82.19 91 SER A CA 1
ATOM 674 C C . SER A 1 91 ? -17.558 4.982 17.029 1.00 82.19 91 SER A C 1
ATOM 676 O O . SER A 1 91 ? -17.833 3.870 17.504 1.00 82.19 91 SER A O 1
ATOM 678 N N . ILE A 1 92 ? -16.386 5.263 16.466 1.00 93.50 92 ILE A N 1
ATOM 679 C CA . ILE A 1 92 ? -15.161 4.490 16.646 1.00 93.50 92 ILE A CA 1
ATOM 680 C C . ILE A 1 92 ? -14.224 5.406 17.414 1.00 93.50 92 ILE A C 1
ATOM 682 O O . ILE A 1 92 ? -13.967 6.500 16.941 1.00 93.50 92 ILE A O 1
ATOM 686 N N . GLU A 1 93 ? -13.722 4.962 18.558 1.00 94.69 93 GLU A N 1
ATOM 687 C CA . GLU A 1 93 ? -12.691 5.696 19.298 1.00 94.69 93 GLU A CA 1
ATOM 688 C C . GLU A 1 93 ? -11.340 5.027 19.046 1.00 94.69 93 GLU A C 1
ATOM 690 O O . GLU A 1 93 ? -11.246 3.796 19.006 1.00 94.69 93 GLU A O 1
ATOM 695 N N . LEU A 1 94 ? -10.290 5.815 18.876 1.00 94.81 94 LEU A N 1
ATOM 696 C CA . LEU A 1 94 ? -8.942 5.371 18.574 1.00 94.81 94 LEU A CA 1
ATOM 697 C C . LEU A 1 94 ? -8.002 5.834 19.682 1.00 94.81 94 LEU A C 1
ATOM 699 O O . LEU A 1 94 ? -7.891 7.012 20.004 1.00 94.81 94 LEU A O 1
ATOM 703 N N . ALA A 1 95 ? -7.270 4.889 20.260 1.00 92.44 95 ALA A N 1
ATOM 704 C CA . ALA A 1 95 ? -6.361 5.172 21.353 1.00 92.44 95 ALA A CA 1
ATOM 705 C C . ALA A 1 95 ? -5.017 4.476 21.173 1.00 92.44 95 ALA A C 1
ATOM 707 O O . ALA A 1 95 ? -4.886 3.400 20.584 1.00 92.44 95 ALA A O 1
ATOM 708 N N . TYR A 1 96 ? -4.007 5.096 21.768 1.00 86.88 96 TYR A N 1
ATOM 709 C CA . TYR A 1 96 ? -2.676 4.545 21.908 1.00 86.88 96 TYR A CA 1
ATOM 710 C C . TYR A 1 96 ? -2.383 4.219 23.371 1.00 86.88 96 TYR A C 1
ATOM 712 O O . TYR A 1 96 ? -2.647 5.025 24.264 1.00 86.88 96 TYR A O 1
ATOM 720 N N . ARG A 1 97 ? -1.827 3.031 23.619 1.00 85.00 97 ARG A N 1
ATOM 721 C CA . ARG A 1 97 ? -1.379 2.585 24.939 1.00 85.00 97 ARG A CA 1
ATOM 722 C C . ARG A 1 97 ? 0.024 1.999 24.833 1.00 85.00 97 ARG A C 1
ATOM 724 O O . ARG A 1 97 ? 0.354 1.320 23.867 1.00 85.00 97 ARG A O 1
ATOM 731 N N . LEU A 1 98 ? 0.840 2.245 25.849 1.00 77.25 98 LEU A N 1
ATOM 732 C CA . LEU A 1 98 ? 2.075 1.497 26.062 1.00 77.25 98 LEU A CA 1
ATOM 733 C C . LEU A 1 98 ? 1.727 0.235 26.846 1.00 77.25 98 LEU A C 1
ATOM 735 O O . LEU A 1 98 ? 1.031 0.319 27.860 1.00 77.25 98 LEU A O 1
ATOM 739 N N . ASP A 1 99 ? 2.196 -0.919 26.391 1.00 74.19 99 ASP A N 1
ATOM 740 C CA . ASP A 1 99 ? 2.104 -2.137 27.183 1.00 74.19 99 ASP A CA 1
ATOM 741 C C . ASP A 1 99 ? 3.174 -2.177 28.289 1.00 74.19 99 ASP A C 1
ATOM 743 O O . ASP A 1 99 ? 4.016 -1.282 28.416 1.00 74.19 99 ASP A O 1
ATOM 747 N N . GLY A 1 100 ? 3.134 -3.220 29.123 1.00 62.97 100 GLY A N 1
ATOM 748 C CA . GLY A 1 100 ? 4.087 -3.408 30.222 1.00 62.97 100 GLY A CA 1
ATOM 749 C C . GLY A 1 100 ? 5.550 -3.582 29.786 1.00 62.97 100 GLY A C 1
ATOM 750 O O . GLY A 1 100 ? 6.435 -3.452 30.627 1.00 62.97 100 GLY A O 1
ATOM 751 N N . ASN A 1 101 ? 5.808 -3.826 28.497 1.00 66.69 101 ASN A N 1
ATOM 752 C CA . ASN A 1 101 ? 7.139 -3.879 27.889 1.00 66.69 101 ASN A CA 1
ATOM 753 C C . ASN A 1 101 ? 7.498 -2.575 27.159 1.00 66.69 101 ASN A C 1
ATOM 755 O O . ASN A 1 101 ? 8.518 -2.506 26.477 1.00 66.69 101 ASN A O 1
ATOM 759 N N . HIS A 1 102 ? 6.675 -1.536 27.315 1.00 63.09 102 HIS A N 1
ATOM 760 C CA . HIS A 1 102 ? 6.721 -0.300 26.548 1.00 63.09 102 HIS A CA 1
ATOM 761 C C . HIS A 1 102 ? 6.510 -0.490 25.047 1.00 63.09 102 HIS A C 1
ATOM 763 O O . HIS A 1 102 ? 6.798 0.444 24.304 1.00 63.09 102 HIS A O 1
ATOM 769 N N . ASP A 1 103 ? 5.989 -1.618 24.579 1.00 70.31 103 ASP A N 1
ATOM 770 C CA . ASP A 1 103 ? 5.589 -1.754 23.190 1.00 70.31 103 ASP A CA 1
ATOM 771 C C . ASP A 1 103 ? 4.296 -0.981 22.947 1.00 70.31 103 ASP A C 1
ATOM 773 O O . ASP A 1 103 ? 3.382 -0.894 23.772 1.00 70.31 103 ASP A O 1
ATOM 777 N N . ALA A 1 104 ? 4.262 -0.345 21.785 1.00 74.81 104 ALA A N 1
ATOM 778 C CA . ALA A 1 104 ? 3.126 0.422 21.340 1.00 74.81 104 ALA A CA 1
ATOM 779 C C . ALA A 1 104 ? 1.963 -0.526 21.006 1.00 74.81 104 ALA A C 1
ATOM 781 O O . ALA A 1 104 ? 2.093 -1.346 20.099 1.00 74.81 104 ALA A O 1
ATOM 782 N N . ILE A 1 105 ? 0.822 -0.392 21.685 1.00 83.00 105 ILE A N 1
ATOM 783 C CA . ILE A 1 105 ? -0.433 -1.058 21.321 1.00 83.00 105 ILE A CA 1
ATOM 784 C C . ILE A 1 105 ? -1.435 0.002 20.888 1.00 83.00 105 ILE A C 1
ATOM 786 O O . ILE A 1 105 ? -1.734 0.948 21.618 1.00 83.00 105 ILE A O 1
ATOM 790 N N . LEU A 1 106 ? -1.979 -0.180 19.690 1.00 83.94 106 LEU A N 1
ATOM 791 C CA . LEU A 1 106 ? -3.074 0.637 19.193 1.00 83.94 106 LEU A CA 1
ATOM 792 C C . LEU A 1 106 ? -4.383 -0.112 19.388 1.00 83.94 106 LEU A C 1
ATOM 794 O O . LEU A 1 106 ? -4.491 -1.311 19.111 1.00 83.94 106 LEU A O 1
ATOM 798 N N . VAL A 1 107 ? -5.342 0.613 19.943 1.00 91.38 107 VAL A N 1
ATOM 799 C CA . VAL A 1 107 ? -6.623 0.106 20.405 1.00 91.38 107 VAL A CA 1
ATOM 800 C C . VAL A 1 107 ? -7.710 0.896 19.696 1.00 91.38 107 VAL A C 1
ATOM 802 O O . VAL A 1 107 ? -7.628 2.119 19.617 1.00 91.38 107 VAL A O 1
ATOM 805 N N . ALA A 1 108 ? -8.725 0.201 19.198 1.00 92.88 108 ALA A N 1
ATOM 806 C CA . ALA A 1 108 ? -9.947 0.832 18.723 1.00 92.88 108 ALA A CA 1
ATOM 807 C C . ALA A 1 108 ? -11.123 0.381 19.593 1.00 92.88 108 ALA A C 1
ATOM 809 O O . ALA A 1 108 ? -11.234 -0.800 19.921 1.00 92.88 108 ALA A O 1
ATOM 810 N N . THR A 1 109 ? -12.022 1.292 19.941 1.00 94.56 109 THR A N 1
ATOM 811 C CA . THR A 1 109 ? -13.308 0.970 20.561 1.00 94.56 109 THR A CA 1
ATOM 812 C C . THR A 1 109 ? -14.382 1.081 19.492 1.00 94.56 109 THR A C 1
ATOM 814 O O . THR A 1 109 ? -14.635 2.162 18.975 1.00 94.5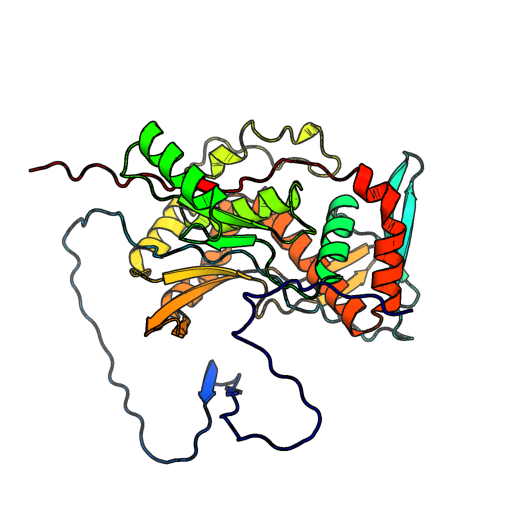6 109 THR A O 1
ATOM 817 N N . ILE A 1 110 ? -15.019 -0.038 19.140 1.00 92.06 110 ILE A N 1
ATOM 818 C CA . ILE A 1 110 ? -16.080 -0.086 18.125 1.00 92.06 110 ILE A CA 1
ATOM 819 C C . ILE A 1 110 ? -17.403 -0.392 18.826 1.00 92.06 110 ILE A C 1
ATOM 821 O O . ILE A 1 110 ? -17.678 -1.534 19.222 1.00 92.06 110 ILE A O 1
ATOM 825 N N . GLY A 1 111 ? -18.229 0.640 19.005 1.00 88.56 111 GLY A N 1
ATOM 826 C CA . GLY A 1 111 ? -19.418 0.569 19.849 1.00 88.56 111 GLY A CA 1
ATOM 827 C C . GLY A 1 111 ? -19.041 0.351 21.318 1.00 88.56 111 GLY A C 1
ATOM 828 O O . GLY A 1 111 ? -18.668 1.285 22.008 1.00 88.56 111 GLY A O 1
ATOM 829 N N . GLN A 1 112 ? -19.152 -0.885 21.811 1.00 88.56 112 GLN A N 1
ATOM 830 C CA . GLN A 1 112 ? -18.770 -1.254 23.189 1.00 88.56 112 GLN A CA 1
ATOM 831 C C . GLN A 1 112 ? -17.595 -2.238 23.242 1.00 88.56 112 GLN A C 1
ATOM 833 O O . GLN A 1 112 ? -17.216 -2.690 24.319 1.00 88.56 112 GLN A O 1
ATOM 838 N N . ASN A 1 113 ? -17.052 -2.618 22.084 1.00 91.12 113 ASN A N 1
ATOM 839 C CA . ASN A 1 113 ? -15.999 -3.616 22.006 1.00 91.12 113 ASN A CA 1
ATOM 840 C C . ASN A 1 113 ? -14.656 -2.926 21.823 1.00 91.12 113 ASN A C 1
ATOM 842 O O . ASN A 1 113 ? -14.404 -2.327 20.778 1.00 91.12 113 ASN A O 1
ATOM 846 N N . GLU A 1 114 ? -13.793 -3.063 22.820 1.00 92.94 114 GLU A N 1
ATOM 847 C CA . GLU A 1 114 ? -12.382 -2.733 22.685 1.00 92.94 114 GLU A CA 1
ATOM 848 C C . GLU A 1 114 ? -11.683 -3.814 21.850 1.00 92.94 114 GLU A C 1
ATOM 850 O O . GLU A 1 114 ? -11.847 -5.014 22.097 1.00 92.94 114 GLU A O 1
ATOM 855 N N . VAL A 1 115 ? -10.917 -3.397 20.843 1.00 92.81 115 VAL A N 1
ATOM 856 C CA . VAL A 1 115 ? -10.212 -4.294 19.935 1.00 92.81 115 VAL A CA 1
ATOM 857 C C . VAL A 1 115 ? -8.773 -3.872 19.677 1.00 92.81 115 VAL A C 1
ATOM 859 O O . VAL A 1 115 ? -8.433 -2.694 19.645 1.00 92.81 115 VAL A O 1
ATOM 862 N N . THR A 1 116 ? -7.933 -4.874 19.431 1.00 90.88 116 THR A N 1
ATOM 863 C CA . THR A 1 116 ? -6.538 -4.726 18.986 1.00 90.88 116 THR A CA 1
ATOM 864 C C . THR A 1 116 ? -6.339 -5.427 17.646 1.00 90.88 116 THR A C 1
ATOM 866 O O . THR A 1 116 ? -7.148 -6.264 17.259 1.00 90.88 116 THR A O 1
ATOM 869 N N . SER A 1 117 ? -5.254 -5.158 16.928 1.00 84.31 117 SER A N 1
ATOM 870 C CA . SER A 1 117 ? -4.878 -5.951 15.749 1.00 84.31 117 SER A CA 1
ATOM 871 C C . SER A 1 117 ? -3.598 -6.733 15.998 1.00 84.31 117 SER A C 1
ATOM 873 O O . SER A 1 117 ? -2.828 -6.431 16.905 1.00 84.31 117 SER A O 1
ATOM 875 N N . GLU A 1 118 ? -3.407 -7.787 15.214 1.00 83.12 118 GLU A N 1
ATOM 876 C CA . GLU A 1 118 ? -2.151 -8.541 15.161 1.00 83.12 118 GLU A CA 1
ATOM 877 C C . GLU A 1 118 ? -1.082 -7.814 14.334 1.00 83.12 118 GLU A C 1
ATOM 879 O O . GLU A 1 118 ? 0.090 -8.183 14.367 1.00 83.12 118 GLU A O 1
ATOM 884 N N . VAL A 1 119 ? -1.475 -6.781 13.583 1.00 85.75 119 VAL A N 1
ATOM 885 C CA . VAL A 1 119 ? -0.549 -5.941 12.830 1.00 85.75 119 VAL A CA 1
ATOM 886 C C . VAL A 1 119 ? 0.209 -5.025 13.805 1.00 85.75 119 VAL A C 1
ATOM 888 O O . VAL A 1 119 ? -0.430 -4.404 14.656 1.00 85.75 119 VAL A O 1
ATOM 891 N N . PRO A 1 120 ? 1.544 -4.881 13.677 1.00 84.94 120 PRO A N 1
ATOM 892 C CA . PRO A 1 120 ? 2.330 -4.014 14.552 1.00 84.94 120 PRO A CA 1
ATOM 893 C C . PRO A 1 120 ? 1.839 -2.561 14.568 1.00 84.94 120 PRO A C 1
ATOM 895 O O . PRO A 1 120 ? 1.450 -2.012 13.533 1.00 84.94 120 PRO A O 1
ATOM 898 N N . ALA A 1 121 ? 1.939 -1.901 15.725 1.00 86.56 121 ALA A N 1
ATOM 899 C CA . ALA A 1 121 ? 1.448 -0.534 15.904 1.00 86.56 121 ALA A CA 1
ATOM 900 C C . ALA A 1 121 ? 2.104 0.499 14.974 1.00 86.56 121 ALA A C 1
ATOM 902 O O . ALA A 1 121 ? 1.458 1.459 14.563 1.00 86.56 121 ALA A O 1
ATOM 903 N N . TRP A 1 122 ? 3.362 0.299 14.579 1.00 85.69 122 TRP A N 1
ATOM 904 C CA . TRP A 1 122 ? 4.012 1.197 13.625 1.00 85.69 122 TRP A CA 1
ATOM 905 C C . TRP A 1 122 ? 3.345 1.160 12.237 1.00 85.69 122 TRP A C 1
ATOM 907 O O . TRP A 1 122 ? 3.283 2.188 11.573 1.00 85.69 122 TRP A O 1
ATOM 917 N N . VAL A 1 123 ? 2.777 0.025 11.804 1.00 90.88 123 VAL A N 1
ATOM 918 C CA . VAL A 1 123 ? 2.053 -0.072 10.518 1.00 90.88 123 VAL A CA 1
ATOM 919 C C . VAL A 1 123 ? 0.732 0.689 10.589 1.00 90.88 123 VAL A C 1
ATOM 921 O O . VAL A 1 123 ? 0.378 1.408 9.660 1.00 90.88 123 VAL A O 1
ATOM 924 N N . TRP A 1 124 ? 0.019 0.555 11.708 1.00 92.00 124 TRP A N 1
ATOM 925 C CA . TRP A 1 124 ? -1.187 1.328 11.997 1.00 92.00 124 TRP A CA 1
ATOM 926 C C . TRP A 1 124 ? -0.908 2.828 11.994 1.00 92.00 124 TRP A C 1
ATOM 928 O O . TRP A 1 124 ? -1.667 3.573 11.386 1.00 92.00 124 TRP A O 1
ATOM 938 N N . ALA A 1 125 ? 0.184 3.266 12.626 1.00 92.12 125 ALA A N 1
ATOM 939 C CA . ALA A 1 125 ? 0.550 4.676 12.665 1.00 92.12 125 ALA A CA 1
ATOM 940 C C . ALA A 1 125 ? 0.796 5.245 11.258 1.00 92.12 125 ALA A C 1
ATOM 942 O O . ALA A 1 125 ? 0.296 6.320 10.922 1.00 92.12 125 ALA A O 1
ATOM 943 N N . VAL A 1 126 ? 1.504 4.493 10.407 1.00 94.50 126 VAL A N 1
ATOM 944 C CA . VAL A 1 126 ? 1.701 4.853 8.995 1.00 94.50 126 VAL A CA 1
ATOM 945 C C . VAL A 1 126 ? 0.366 4.877 8.240 1.00 94.50 126 VAL A C 1
ATOM 947 O O . VAL A 1 126 ? 0.125 5.805 7.472 1.00 94.50 126 VAL A O 1
ATOM 950 N N . ALA A 1 127 ? -0.517 3.896 8.462 1.00 96.69 127 ALA A N 1
ATOM 951 C CA . ALA A 1 127 ? -1.808 3.799 7.776 1.00 96.69 127 ALA A CA 1
ATOM 952 C C . ALA A 1 127 ? -2.775 4.922 8.179 1.00 96.69 127 ALA A C 1
ATOM 954 O O . ALA A 1 127 ? -3.406 5.516 7.310 1.00 96.69 127 ALA A O 1
ATOM 955 N N . ALA A 1 128 ? -2.840 5.263 9.467 1.00 96.25 128 ALA A N 1
ATOM 956 C CA . ALA A 1 128 ? -3.638 6.375 9.972 1.00 96.25 128 ALA A CA 1
ATOM 957 C C . ALA A 1 128 ? -3.143 7.711 9.411 1.00 96.25 128 ALA A C 1
ATOM 959 O O . ALA A 1 128 ? -3.931 8.502 8.904 1.00 96.25 128 ALA A O 1
ATOM 960 N N . ARG A 1 129 ? -1.820 7.938 9.414 1.00 95.00 129 ARG A N 1
ATOM 961 C CA . ARG A 1 129 ? -1.221 9.138 8.811 1.00 95.00 129 ARG A CA 1
ATOM 962 C C . ARG A 1 129 ? -1.455 9.205 7.300 1.00 95.00 129 ARG A C 1
ATOM 964 O O . ARG A 1 129 ? -1.613 10.296 6.767 1.00 95.00 129 ARG A O 1
ATOM 971 N N . PHE A 1 130 ? -1.454 8.063 6.614 1.00 95.94 130 PHE A N 1
ATOM 972 C CA . PHE A 1 130 ? -1.780 7.988 5.192 1.00 95.94 130 PHE A CA 1
ATOM 973 C C . PHE A 1 130 ? -3.242 8.372 4.931 1.00 95.94 130 PHE A C 1
ATOM 975 O O . PHE A 1 130 ? -3.490 9.229 4.095 1.00 95.94 130 PHE A O 1
ATOM 982 N N . ALA A 1 131 ? -4.187 7.794 5.677 1.00 96.25 131 ALA A N 1
ATOM 983 C CA . ALA A 1 131 ? -5.614 8.095 5.550 1.00 96.25 131 ALA A CA 1
ATOM 984 C C . ALA A 1 131 ? -5.970 9.535 5.971 1.00 96.25 131 ALA A C 1
ATOM 986 O O . ALA A 1 131 ? -6.921 10.107 5.453 1.00 96.25 131 ALA A O 1
ATOM 987 N N . ASN A 1 132 ? -5.182 10.153 6.861 1.00 94.81 132 ASN A N 1
ATOM 988 C CA . ASN A 1 132 ? -5.342 11.555 7.273 1.00 94.81 132 ASN A CA 1
ATOM 989 C C . ASN A 1 132 ? -4.774 12.572 6.252 1.00 94.81 132 ASN A C 1
ATOM 991 O O . ASN A 1 132 ? -4.505 13.724 6.588 1.00 94.81 132 ASN A O 1
ATOM 995 N N . HIS A 1 133 ? -4.519 12.149 5.013 1.00 88.94 133 HIS A N 1
ATOM 996 C CA . HIS A 1 133 ? -4.079 13.000 3.909 1.00 88.94 133 HIS A CA 1
ATOM 997 C C . HIS A 1 133 ? -5.043 12.867 2.723 1.00 88.94 133 HIS A C 1
ATOM 999 O O . HIS A 1 133 ? -5.523 11.783 2.417 1.00 88.94 133 HIS A O 1
ATOM 1005 N N . ASP A 1 134 ? -5.221 13.946 1.957 1.00 80.88 134 ASP A N 1
ATOM 1006 C CA . ASP A 1 134 ? -6.101 13.976 0.772 1.00 80.88 134 ASP A CA 1
ATOM 1007 C C . ASP A 1 134 ? -5.553 13.195 -0.452 1.00 80.88 134 ASP A C 1
ATOM 1009 O O . ASP A 1 134 ? -6.019 13.380 -1.579 1.00 80.88 134 ASP A O 1
ATOM 1013 N N . CYS A 1 135 ? -4.512 12.371 -0.289 1.00 83.06 135 CYS A N 1
ATOM 1014 C CA . CYS A 1 135 ? -3.818 11.702 -1.389 1.00 83.06 135 CYS A CA 1
ATOM 1015 C C . CYS A 1 135 ? -3.919 10.180 -1.272 1.00 83.06 135 CYS A C 1
ATOM 1017 O O . CYS A 1 135 ? -3.497 9.589 -0.286 1.00 83.06 135 CYS A O 1
ATOM 1019 N N . THR A 1 136 ? -4.404 9.536 -2.333 1.00 88.31 136 THR A N 1
ATOM 1020 C CA . THR A 1 136 ? -4.612 8.080 -2.388 1.00 88.31 136 THR A CA 1
ATOM 1021 C C . THR A 1 136 ? -3.435 7.319 -3.003 1.00 88.31 136 THR A C 1
ATOM 1023 O O . THR A 1 136 ? -3.362 6.095 -2.908 1.00 88.31 136 THR A O 1
ATOM 1026 N N . GLY A 1 137 ? -2.490 8.017 -3.641 1.00 88.56 137 GLY A N 1
ATOM 1027 C CA . GLY A 1 137 ? -1.287 7.418 -4.216 1.00 88.56 137 GLY A CA 1
ATOM 1028 C C . GLY A 1 137 ? -0.216 7.198 -3.152 1.00 88.56 137 GLY A C 1
ATOM 1029 O O . GLY A 1 137 ? 0.344 8.163 -2.639 1.00 88.56 137 GLY A O 1
ATOM 1030 N N . ALA A 1 138 ? 0.104 5.940 -2.850 1.00 92.00 138 ALA A N 1
ATOM 1031 C CA . ALA A 1 138 ? 1.124 5.572 -1.869 1.00 92.00 138 ALA A CA 1
ATOM 1032 C C . ALA A 1 138 ? 2.534 5.545 -2.469 1.00 92.00 138 ALA A C 1
ATOM 1034 O O . ALA A 1 138 ? 3.480 6.051 -1.865 1.00 92.00 138 ALA A O 1
ATOM 1035 N N . VAL A 1 139 ? 2.662 4.990 -3.676 1.00 89.56 139 VAL A N 1
ATOM 1036 C CA . VAL A 1 139 ? 3.900 4.978 -4.466 1.00 89.56 139 VAL A CA 1
ATOM 1037 C C . VAL A 1 139 ? 3.545 5.281 -5.909 1.00 89.56 139 VAL A C 1
ATOM 1039 O O . VAL A 1 139 ? 2.590 4.724 -6.433 1.00 89.56 139 VAL A O 1
ATOM 1042 N N . THR A 1 140 ? 4.307 6.138 -6.577 1.00 84.62 140 THR A N 1
ATOM 1043 C CA . THR A 1 140 ? 4.170 6.395 -8.015 1.00 84.62 140 THR A CA 1
ATOM 1044 C C . THR A 1 140 ? 5.509 6.193 -8.704 1.00 84.62 140 THR A C 1
ATOM 1046 O O . THR A 1 140 ? 6.522 6.734 -8.259 1.00 84.62 140 THR A O 1
ATOM 1049 N N . LEU A 1 141 ? 5.505 5.446 -9.808 1.00 79.56 141 LEU A N 1
ATOM 1050 C CA . LEU A 1 141 ? 6.661 5.284 -10.682 1.00 79.56 141 LEU A CA 1
ATOM 1051 C C . LEU A 1 141 ? 6.499 6.150 -11.931 1.00 79.56 141 LEU A C 1
ATOM 1053 O O . LEU A 1 141 ? 5.516 6.060 -12.661 1.00 79.56 141 LEU A O 1
ATOM 1057 N N . LEU A 1 142 ? 7.480 7.012 -12.173 1.00 77.25 142 LEU A N 1
ATOM 1058 C CA . LEU A 1 142 ? 7.485 7.986 -13.255 1.00 77.25 142 LEU A CA 1
ATOM 1059 C C . LEU A 1 142 ? 8.579 7.633 -14.261 1.00 77.25 142 LEU A C 1
ATOM 1061 O O . LEU A 1 142 ? 9.713 7.316 -13.902 1.00 77.25 142 LEU A O 1
ATOM 1065 N N . ASP A 1 143 ? 8.257 7.723 -15.547 1.00 73.44 143 ASP A N 1
ATOM 1066 C CA . ASP A 1 143 ? 9.183 7.412 -16.641 1.00 73.44 143 ASP A CA 1
ATOM 1067 C C . ASP A 1 143 ? 10.222 8.519 -16.885 1.00 73.44 143 ASP A C 1
ATOM 1069 O O . ASP A 1 143 ? 11.140 8.341 -17.690 1.00 73.44 143 ASP A O 1
ATOM 1073 N N . ARG A 1 144 ? 10.057 9.678 -16.234 1.00 78.06 144 ARG A N 1
ATOM 1074 C CA . ARG A 1 144 ? 10.844 10.892 -16.464 1.00 78.06 144 ARG A CA 1
ATOM 1075 C C . ARG A 1 144 ? 11.071 11.682 -15.177 1.00 78.06 144 ARG A C 1
ATOM 1077 O O . ARG A 1 144 ? 10.166 11.749 -14.340 1.00 78.06 144 ARG A O 1
ATOM 1084 N N . PRO A 1 145 ? 12.229 12.357 -15.066 1.00 82.38 145 PRO A N 1
ATOM 1085 C CA . PRO A 1 145 ? 12.496 13.262 -13.958 1.00 82.38 145 PRO A CA 1
ATOM 1086 C C . PRO A 1 145 ? 11.536 14.457 -13.995 1.00 82.38 145 PRO A C 1
ATOM 1088 O O . PRO A 1 145 ? 11.309 15.051 -15.055 1.00 82.38 145 PRO A O 1
ATOM 1091 N N . GLN A 1 146 ? 11.020 14.846 -12.834 1.00 79.00 146 GLN A N 1
ATOM 1092 C CA . GLN A 1 146 ? 10.087 15.968 -12.680 1.00 79.00 146 GLN A CA 1
ATOM 1093 C C . GLN A 1 146 ? 10.785 17.262 -12.252 1.00 79.00 146 GLN A C 1
ATOM 1095 O O . GLN A 1 146 ? 10.257 18.350 -12.465 1.00 79.00 146 GLN A O 1
ATOM 1100 N N . SER A 1 147 ? 11.994 17.169 -11.696 1.00 83.44 147 SER A N 1
ATOM 1101 C CA . SER A 1 147 ? 12.759 18.323 -11.216 1.00 83.44 147 SER A CA 1
ATOM 1102 C C . SER A 1 147 ? 14.109 18.484 -11.926 1.00 83.44 147 SER A C 1
ATOM 1104 O O . SER A 1 147 ? 14.588 17.607 -12.651 1.00 83.44 147 SER A O 1
ATOM 1106 N N . VAL A 1 148 ? 14.734 19.653 -11.755 1.00 88.25 148 VAL A N 1
ATOM 1107 C CA . VAL A 1 148 ? 16.064 19.943 -12.319 1.00 88.25 148 VAL A CA 1
ATOM 1108 C C . VAL A 1 148 ? 17.143 19.081 -11.659 1.00 88.25 148 VAL A C 1
ATOM 1110 O O . VAL A 1 148 ? 18.007 18.559 -12.361 1.00 88.25 148 VAL A O 1
ATOM 1113 N N . SER A 1 149 ? 17.077 18.886 -10.339 1.00 86.19 149 SER A N 1
ATOM 1114 C CA . SER A 1 149 ? 17.999 18.019 -9.595 1.00 86.19 149 SER A CA 1
ATOM 1115 C C . SER A 1 149 ? 17.928 16.574 -10.086 1.00 86.19 149 SER A C 1
ATOM 1117 O O . SER A 1 149 ? 18.964 15.967 -10.346 1.00 86.19 149 SER A O 1
ATOM 1119 N N . GLU A 1 150 ? 16.726 16.052 -10.327 1.00 86.56 150 GLU A N 1
ATOM 1120 C CA . GLU A 1 150 ? 16.536 14.715 -10.896 1.00 86.56 150 GLU A CA 1
ATOM 1121 C C . GLU A 1 150 ? 17.085 14.606 -12.320 1.00 86.56 150 GLU A C 1
ATOM 1123 O O . GLU A 1 150 ? 17.764 13.638 -12.647 1.00 86.56 150 GLU A O 1
ATOM 1128 N N . LYS A 1 151 ? 16.882 15.625 -13.167 1.00 88.44 151 LYS A N 1
ATOM 1129 C CA . LYS A 1 151 ? 17.488 15.664 -14.513 1.00 88.44 151 LYS A CA 1
ATOM 1130 C C . LYS A 1 151 ? 19.016 15.639 -14.453 1.00 88.44 151 LYS A C 1
ATOM 1132 O O . LYS A 1 151 ? 19.652 15.006 -15.296 1.00 88.44 151 LYS A O 1
ATOM 1137 N N . ILE A 1 152 ? 19.615 16.341 -13.490 1.00 88.12 152 ILE A N 1
ATOM 1138 C CA . ILE A 1 152 ? 21.069 16.348 -13.277 1.00 88.12 152 ILE A CA 1
ATOM 1139 C C . ILE A 1 152 ? 21.542 14.967 -12.815 1.00 88.12 152 ILE A C 1
ATOM 1141 O O . ILE A 1 152 ? 22.507 14.441 -13.374 1.00 88.12 152 ILE A O 1
ATOM 1145 N N . PHE A 1 153 ? 20.848 14.368 -11.847 1.00 86.94 153 PHE A N 1
ATOM 1146 C CA . PHE A 1 153 ? 21.132 13.015 -11.378 1.00 86.94 153 PHE A CA 1
ATOM 1147 C C . PHE A 1 153 ? 21.035 11.996 -12.518 1.00 86.94 153 PHE A C 1
ATOM 1149 O O . PHE A 1 153 ? 21.970 11.229 -12.720 1.00 86.94 153 PHE A O 1
ATOM 1156 N N . GLU A 1 154 ? 19.969 12.037 -13.326 1.00 85.56 154 GLU A N 1
ATOM 1157 C CA . GLU A 1 154 ? 19.781 11.123 -14.458 1.00 85.56 154 GLU A CA 1
ATOM 1158 C C . GLU A 1 154 ? 20.953 11.188 -15.437 1.00 85.56 154 GLU A C 1
ATOM 1160 O O . GLU A 1 154 ? 21.459 10.165 -15.897 1.00 85.56 154 GLU A O 1
ATOM 1165 N N . ARG A 1 155 ? 21.405 12.407 -15.759 1.00 87.75 155 ARG A N 1
ATOM 1166 C CA . ARG A 1 155 ? 22.539 12.623 -16.662 1.00 87.75 155 ARG A CA 1
ATOM 1167 C C . ARG A 1 155 ? 23.815 12.022 -16.093 1.00 87.75 155 ARG A C 1
ATOM 1169 O O . ARG A 1 155 ? 24.512 11.329 -16.827 1.00 87.75 155 ARG A O 1
ATOM 1176 N N . ARG A 1 156 ? 24.101 12.259 -14.810 1.00 87.44 156 ARG A N 1
ATOM 1177 C CA . ARG A 1 156 ? 25.272 11.686 -14.133 1.00 87.44 156 ARG A CA 1
ATOM 1178 C C . ARG A 1 156 ? 25.208 10.160 -14.139 1.00 87.44 156 ARG A C 1
ATOM 1180 O O . ARG A 1 156 ? 26.139 9.515 -14.609 1.00 87.44 156 ARG A O 1
ATOM 1187 N N . TRP A 1 157 ? 24.070 9.601 -13.737 1.00 84.81 157 TRP A N 1
ATOM 1188 C CA . TRP A 1 157 ? 23.854 8.161 -13.706 1.00 84.81 157 TRP A CA 1
ATOM 1189 C C . TRP A 1 157 ? 24.052 7.513 -15.084 1.00 84.81 157 TRP A C 1
ATOM 1191 O O . TRP A 1 157 ? 24.712 6.481 -15.186 1.00 84.81 157 TRP A O 1
ATOM 1201 N N . ARG A 1 158 ? 23.550 8.135 -16.163 1.00 85.12 158 ARG A N 1
ATOM 1202 C CA . ARG A 1 158 ? 23.747 7.661 -17.548 1.00 85.12 158 ARG A CA 1
ATOM 1203 C C . ARG A 1 158 ? 25.202 7.736 -18.015 1.00 85.12 158 ARG A C 1
ATOM 1205 O O . ARG A 1 158 ? 25.594 6.943 -18.867 1.00 85.12 158 ARG A O 1
ATOM 1212 N N . VAL A 1 159 ? 25.994 8.683 -17.513 1.00 85.94 159 VAL A N 1
ATOM 1213 C CA . VAL A 1 159 ? 27.436 8.748 -17.807 1.00 85.94 159 VAL A CA 1
ATOM 1214 C C . VAL A 1 159 ? 28.166 7.599 -17.111 1.00 85.94 159 VAL A C 1
ATOM 1216 O O . VAL A 1 159 ? 28.972 6.925 -17.743 1.00 85.94 159 VAL A O 1
ATOM 1219 N N . GLU A 1 160 ? 27.836 7.331 -15.849 1.00 84.56 160 GLU A N 1
ATOM 1220 C CA . GLU A 1 160 ? 28.476 6.289 -15.033 1.00 84.56 160 GLU A CA 1
ATOM 1221 C C . GLU A 1 160 ? 28.078 4.864 -15.455 1.00 84.56 160 GLU A C 1
ATOM 1223 O O . GLU A 1 160 ? 28.911 3.962 -15.463 1.00 84.56 160 GLU A O 1
ATOM 1228 N N . ASN A 1 161 ? 26.817 4.657 -15.849 1.00 77.25 161 ASN A N 1
ATOM 1229 C CA . ASN A 1 161 ? 26.242 3.331 -16.126 1.00 77.25 161 ASN A CA 1
ATOM 1230 C C . ASN A 1 161 ? 26.000 3.070 -17.626 1.00 77.25 161 ASN A C 1
ATOM 1232 O O . A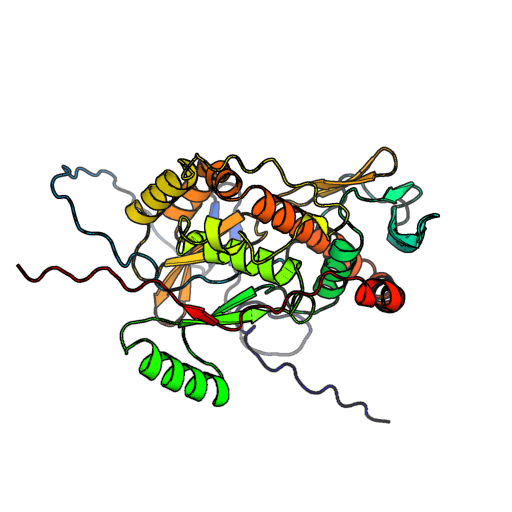SN A 1 161 ? 25.480 2.020 -18.018 1.00 77.25 161 ASN A O 1
ATOM 1236 N N . GLY A 1 162 ? 26.380 4.023 -18.481 1.00 77.06 162 GLY A N 1
ATOM 1237 C CA . GLY A 1 162 ? 26.115 4.014 -19.916 1.00 77.06 162 GLY A CA 1
ATOM 1238 C C . GLY A 1 162 ? 24.700 4.486 -20.287 1.00 77.06 162 GLY A C 1
ATOM 1239 O O . GLY A 1 162 ? 23.746 4.417 -19.515 1.00 77.06 162 GLY A O 1
ATOM 1240 N N . THR A 1 163 ? 24.531 4.938 -21.532 1.00 65.12 163 THR A N 1
ATOM 1241 C CA . THR A 1 163 ? 23.296 5.584 -22.032 1.00 65.12 163 THR A CA 1
ATOM 1242 C C . THR A 1 163 ? 22.100 4.648 -22.234 1.00 65.12 163 THR A C 1
ATOM 1244 O O . THR A 1 163 ? 21.067 5.077 -22.746 1.00 65.12 163 THR A O 1
ATOM 1247 N N . ARG A 1 164 ? 22.228 3.364 -21.889 1.00 64.50 164 ARG A N 1
ATOM 1248 C CA . ARG A 1 164 ? 21.268 2.318 -22.279 1.00 64.50 164 ARG A CA 1
ATOM 1249 C C . ARG A 1 164 ? 20.240 1.973 -21.204 1.00 64.50 164 ARG A C 1
ATOM 1251 O O . ARG A 1 164 ? 19.220 1.380 -21.542 1.00 64.50 164 ARG A O 1
ATOM 1258 N N . GLY A 1 165 ? 20.483 2.371 -19.956 1.00 63.91 165 GLY A N 1
ATOM 1259 C CA . GLY A 1 165 ? 19.570 2.100 -18.852 1.00 63.91 165 GLY A CA 1
ATOM 1260 C C . GLY A 1 165 ? 18.389 3.068 -18.804 1.00 63.91 165 GLY A C 1
ATOM 1261 O O . GLY A 1 165 ? 18.551 4.268 -19.034 1.00 63.91 165 GLY A O 1
ATOM 1262 N N . ARG A 1 166 ? 17.199 2.548 -18.484 1.00 70.25 166 ARG A N 1
ATOM 1263 C CA . ARG A 1 166 ? 16.037 3.367 -18.105 1.00 70.25 166 ARG A CA 1
ATOM 1264 C C . ARG A 1 166 ? 15.994 3.480 -16.583 1.00 70.25 166 ARG A C 1
ATOM 1266 O O . ARG A 1 166 ? 16.137 2.470 -15.898 1.00 70.25 166 ARG A O 1
ATOM 1273 N N . LEU A 1 167 ? 15.768 4.688 -16.078 1.00 73.44 167 LEU A N 1
ATOM 1274 C CA . LEU A 1 167 ? 15.456 4.937 -14.673 1.00 73.44 167 LEU A CA 1
ATOM 1275 C C . LEU A 1 167 ? 13.953 5.169 -14.540 1.00 73.44 167 LEU A C 1
ATOM 1277 O O . LEU A 1 167 ? 13.383 5.938 -15.314 1.00 73.44 167 LEU A O 1
ATOM 1281 N N . LEU A 1 168 ? 13.328 4.506 -13.572 1.00 76.62 168 LEU A N 1
ATOM 1282 C CA . LEU A 1 168 ? 12.010 4.892 -13.080 1.00 76.62 168 LEU A CA 1
ATOM 1283 C C . LEU A 1 168 ? 12.204 5.755 -11.844 1.00 76.62 168 LEU A C 1
ATOM 1285 O O . LEU A 1 168 ? 12.909 5.362 -10.922 1.00 76.62 168 LEU A O 1
ATOM 1289 N N . TRP A 1 169 ? 11.590 6.925 -11.831 1.00 80.25 169 TRP A N 1
ATOM 1290 C CA . TRP A 1 169 ? 11.607 7.834 -10.695 1.00 80.25 169 TRP A CA 1
ATOM 1291 C C . TRP A 1 169 ? 10.496 7.469 -9.733 1.00 80.25 169 TRP A C 1
ATOM 1293 O O . TRP A 1 169 ? 9.359 7.291 -10.156 1.00 80.25 169 TRP A O 1
ATOM 1303 N N . VAL A 1 170 ? 10.815 7.380 -8.451 1.00 83.38 170 VAL A N 1
ATOM 1304 C CA . VAL A 1 170 ? 9.846 7.001 -7.426 1.00 83.38 170 VAL A CA 1
ATOM 1305 C C . VAL A 1 170 ? 9.355 8.250 -6.706 1.00 83.38 170 VAL A C 1
ATOM 1307 O O . VAL A 1 170 ? 10.121 9.184 -6.450 1.00 83.38 170 VAL A O 1
ATOM 1310 N N . ARG A 1 171 ? 8.061 8.289 -6.407 1.00 85.94 171 ARG A N 1
ATOM 1311 C CA . ARG A 1 171 ? 7.451 9.246 -5.483 1.00 85.94 171 ARG A CA 1
ATOM 1312 C C . ARG A 1 171 ? 6.682 8.488 -4.428 1.00 85.94 171 ARG A C 1
ATOM 1314 O O . ARG A 1 171 ? 5.862 7.643 -4.777 1.00 85.94 171 ARG A O 1
ATOM 1321 N N . TYR A 1 172 ? 6.933 8.823 -3.174 1.00 87.81 172 TYR A N 1
ATOM 1322 C CA . TYR A 1 172 ? 6.220 8.271 -2.036 1.00 87.81 172 TYR A CA 1
ATOM 1323 C C . TYR A 1 172 ? 5.211 9.274 -1.509 1.00 87.81 172 TYR A C 1
ATOM 1325 O O . TYR A 1 172 ? 5.399 10.491 -1.593 1.00 87.81 172 TYR A O 1
ATOM 1333 N N . HIS A 1 173 ? 4.141 8.747 -0.931 1.00 91.38 173 HIS A N 1
ATOM 1334 C CA . HIS A 1 173 ? 3.301 9.531 -0.048 1.00 91.38 173 HIS A CA 1
ATOM 1335 C C . HIS A 1 173 ? 4.106 9.960 1.193 1.00 91.38 173 HIS A C 1
ATOM 1337 O O . HIS A 1 173 ? 4.803 9.117 1.759 1.00 91.38 173 HIS A O 1
ATOM 1343 N N . PRO A 1 174 ? 3.965 11.200 1.705 1.00 91.12 174 PRO A N 1
ATOM 1344 C CA . PRO A 1 174 ? 4.715 11.663 2.881 1.00 91.12 174 PRO A CA 1
ATOM 1345 C C . PRO A 1 174 ? 4.565 10.794 4.139 1.00 91.12 174 PRO A C 1
ATOM 1347 O O . PRO A 1 174 ? 5.404 10.841 5.031 1.00 91.12 174 PRO A O 1
ATOM 1350 N N . ALA A 1 175 ? 3.474 10.032 4.242 1.00 92.50 175 ALA A N 1
ATOM 1351 C CA . ALA A 1 175 ? 3.255 9.098 5.347 1.00 92.50 175 ALA A CA 1
ATOM 1352 C C . ALA A 1 175 ? 4.118 7.830 5.250 1.00 92.50 175 ALA A C 1
ATOM 1354 O O . ALA A 1 175 ? 4.446 7.262 6.285 1.00 92.50 175 ALA A O 1
ATOM 1355 N N . VAL A 1 176 ? 4.457 7.382 4.035 1.00 93.44 176 VAL A N 1
ATOM 1356 C CA . VAL A 1 176 ? 5.207 6.135 3.793 1.00 93.44 176 VAL A CA 1
ATOM 1357 C C . VAL A 1 176 ? 6.654 6.387 3.362 1.00 93.44 176 VAL A C 1
ATOM 1359 O O . VAL A 1 176 ? 7.433 5.437 3.299 1.00 93.44 176 VAL A O 1
ATOM 1362 N N . ASP A 1 177 ? 7.009 7.637 3.073 1.00 90.75 177 ASP A N 1
ATOM 1363 C CA . ASP A 1 177 ? 8.361 8.071 2.720 1.00 90.75 177 ASP A CA 1
ATOM 1364 C C . ASP A 1 177 ? 9.362 7.726 3.833 1.00 90.75 177 ASP A C 1
ATOM 1366 O O . ASP A 1 177 ? 9.077 7.930 5.013 1.00 90.75 177 ASP A O 1
ATOM 1370 N N . ASP A 1 178 ? 10.499 7.142 3.454 1.00 88.56 178 ASP A N 1
ATOM 1371 C CA . ASP A 1 178 ? 11.554 6.657 4.363 1.00 88.56 178 ASP A CA 1
ATOM 1372 C C . ASP A 1 178 ? 11.092 5.699 5.478 1.00 88.56 178 ASP A C 1
ATOM 1374 O O . ASP A 1 178 ? 11.710 5.571 6.542 1.00 88.56 178 ASP A O 1
ATOM 1378 N N . THR A 1 179 ? 10.015 4.957 5.210 1.00 89.69 179 THR A N 1
ATOM 1379 C CA . THR A 1 179 ? 9.524 3.886 6.083 1.00 89.69 179 THR A CA 1
ATOM 1380 C C . THR A 1 179 ? 9.725 2.510 5.457 1.00 89.69 179 THR A C 1
ATOM 1382 O O . THR A 1 179 ? 9.705 2.335 4.233 1.00 89.69 179 THR A O 1
ATOM 1385 N N . LEU A 1 180 ? 9.792 1.479 6.305 1.00 86.88 180 LEU A N 1
ATOM 1386 C CA . LEU A 1 180 ? 9.757 0.090 5.843 1.00 86.88 180 LEU A CA 1
ATOM 1387 C C . LEU A 1 180 ? 8.476 -0.236 5.038 1.00 86.88 180 LEU A C 1
ATOM 1389 O O . LEU A 1 180 ? 8.535 -1.030 4.098 1.00 86.88 180 LEU A O 1
ATOM 1393 N N . ILE A 1 181 ? 7.333 0.406 5.341 1.00 92.00 181 ILE A N 1
ATOM 1394 C CA . ILE A 1 181 ? 6.114 0.291 4.516 1.00 92.00 181 ILE A CA 1
ATOM 1395 C C . ILE A 1 181 ? 6.359 0.832 3.108 1.00 92.00 181 ILE A C 1
ATOM 1397 O O . ILE A 1 181 ? 6.039 0.142 2.143 1.00 92.00 181 ILE A O 1
ATOM 1401 N N . GLY A 1 182 ? 6.946 2.023 2.974 1.00 91.62 182 GLY A N 1
ATOM 1402 C CA . GLY A 1 182 ? 7.265 2.623 1.675 1.00 91.62 182 GLY A CA 1
ATOM 1403 C C . GLY A 1 182 ? 8.118 1.696 0.815 1.00 91.62 182 GLY A C 1
ATOM 1404 O O . GLY A 1 182 ? 7.779 1.422 -0.337 1.00 91.62 182 GLY A O 1
ATOM 1405 N N . PHE A 1 183 ? 9.160 1.110 1.404 1.00 87.44 183 PHE A N 1
ATOM 1406 C CA . PHE A 1 183 ? 10.001 0.127 0.722 1.00 87.44 183 PHE A CA 1
ATOM 1407 C C . PHE A 1 183 ? 9.230 -1.127 0.279 1.00 87.44 183 PHE A C 1
ATOM 1409 O O . PHE A 1 183 ? 9.412 -1.605 -0.847 1.00 87.44 183 PHE A O 1
ATOM 1416 N N . PHE A 1 184 ? 8.342 -1.660 1.123 1.00 88.44 184 PHE A N 1
ATOM 1417 C CA . PHE A 1 184 ? 7.507 -2.801 0.748 1.00 88.44 184 PHE A CA 1
ATOM 1418 C C . PHE A 1 184 ? 6.497 -2.462 -0.349 1.00 88.44 184 PHE A C 1
ATOM 1420 O O . PHE A 1 184 ? 6.299 -3.279 -1.245 1.00 88.44 184 PHE A O 1
ATOM 1427 N N . LEU A 1 185 ? 5.906 -1.266 -0.333 1.00 91.44 185 LEU A N 1
ATOM 1428 C CA . LEU A 1 185 ? 5.007 -0.795 -1.388 1.00 91.44 185 LEU A CA 1
ATOM 1429 C C . LEU A 1 185 ? 5.747 -0.637 -2.722 1.00 91.44 185 LEU A C 1
ATOM 1431 O O . LEU A 1 185 ? 5.262 -1.122 -3.744 1.00 91.44 185 LEU A O 1
ATOM 1435 N N . LEU A 1 186 ? 6.952 -0.051 -2.716 1.00 86.25 186 LEU A N 1
ATOM 1436 C CA . LEU A 1 186 ? 7.802 -0.001 -3.909 1.00 86.25 186 LEU A CA 1
ATOM 1437 C C . LEU A 1 186 ? 8.115 -1.412 -4.404 1.00 86.25 186 LEU A C 1
ATOM 1439 O O . LEU A 1 186 ? 8.000 -1.689 -5.595 1.00 86.25 186 LEU A O 1
ATOM 1443 N N . THR A 1 187 ? 8.510 -2.310 -3.502 1.00 82.88 187 THR A N 1
ATOM 1444 C CA . THR A 1 187 ? 8.831 -3.696 -3.860 1.00 82.88 187 THR A CA 1
ATOM 1445 C C . THR A 1 187 ? 7.614 -4.398 -4.453 1.00 82.88 187 THR A C 1
ATOM 1447 O O . THR A 1 187 ? 7.762 -5.158 -5.410 1.00 82.88 187 THR A O 1
ATOM 1450 N N . ALA A 1 188 ? 6.417 -4.120 -3.929 1.00 85.88 188 ALA A N 1
ATOM 1451 C CA . ALA A 1 188 ? 5.186 -4.687 -4.441 1.00 85.88 188 ALA A CA 1
ATOM 1452 C C . ALA A 1 188 ? 4.887 -4.230 -5.867 1.00 85.88 188 ALA A C 1
ATOM 1454 O O . ALA A 1 188 ? 4.540 -5.040 -6.716 1.00 85.88 188 ALA A O 1
ATOM 1455 N N . ASP A 1 189 ? 5.067 -2.955 -6.171 1.00 80.31 189 ASP A N 1
ATOM 1456 C CA . ASP A 1 189 ? 4.841 -2.452 -7.524 1.00 80.31 189 ASP A CA 1
ATOM 1457 C C . ASP A 1 189 ? 5.936 -2.912 -8.495 1.00 80.31 189 ASP A C 1
ATOM 1459 O O . ASP A 1 189 ? 5.677 -3.461 -9.572 1.00 80.31 189 ASP A O 1
ATOM 1463 N N . ALA A 1 190 ? 7.191 -2.792 -8.058 1.00 74.00 190 ALA A N 1
ATOM 1464 C CA . ALA A 1 190 ? 8.345 -3.207 -8.829 1.00 74.00 190 ALA A CA 1
ATOM 1465 C C . ALA A 1 190 ? 8.270 -4.697 -9.187 1.00 74.00 190 ALA A C 1
ATOM 1467 O O . ALA A 1 190 ? 8.757 -5.058 -10.260 1.00 74.00 190 ALA A O 1
ATOM 1468 N N . MET A 1 191 ? 7.654 -5.559 -8.351 1.00 71.81 191 MET A N 1
ATOM 1469 C CA . MET A 1 191 ? 7.621 -7.017 -8.565 1.00 71.81 191 MET A CA 1
ATOM 1470 C C . MET A 1 191 ? 7.102 -7.403 -9.950 1.00 71.81 191 MET A C 1
ATOM 1472 O O . MET A 1 191 ? 7.469 -8.457 -10.456 1.00 71.81 191 MET A O 1
ATOM 1476 N N . LEU A 1 192 ? 6.290 -6.552 -10.581 1.00 71.56 192 LEU A N 1
ATOM 1477 C CA . LEU A 1 192 ? 5.804 -6.766 -11.939 1.00 71.56 192 LEU A CA 1
ATOM 1478 C C . LEU A 1 192 ? 6.805 -6.418 -13.044 1.00 71.56 192 LEU A C 1
ATOM 1480 O O . LEU A 1 192 ? 6.724 -6.985 -14.133 1.00 71.56 192 LEU A O 1
ATOM 1484 N N . ALA A 1 193 ? 7.742 -5.507 -12.784 1.00 66.75 193 ALA A N 1
ATOM 1485 C CA . ALA A 1 193 ? 8.781 -5.120 -13.733 1.00 66.75 193 ALA A CA 1
ATOM 1486 C C . ALA A 1 193 ? 9.862 -6.199 -13.872 1.00 66.75 193 ALA A C 1
ATOM 1488 O O . ALA A 1 193 ? 10.295 -6.495 -14.987 1.00 66.75 193 ALA A O 1
ATOM 1489 N N . ASP A 1 194 ? 10.298 -6.782 -12.753 1.00 66.50 194 ASP A N 1
ATOM 1490 C CA . ASP A 1 194 ? 11.296 -7.856 -12.736 1.00 66.50 194 ASP A CA 1
ATOM 1491 C C . ASP A 1 194 ? 11.076 -8.803 -11.536 1.00 66.50 194 ASP A C 1
ATOM 1493 O O . ASP A 1 194 ? 11.767 -8.698 -10.514 1.00 66.50 194 ASP A O 1
ATOM 1497 N N . PRO A 1 195 ? 10.118 -9.749 -11.646 1.00 64.81 195 PRO A N 1
ATOM 1498 C CA . PRO A 1 195 ? 9.796 -10.684 -10.567 1.00 64.81 195 PRO A CA 1
ATOM 1499 C C . PRO A 1 195 ? 11.005 -11.472 -10.032 1.00 64.81 195 PRO A C 1
ATOM 1501 O O . PRO A 1 195 ? 11.012 -11.885 -8.874 1.00 64.81 195 PRO A O 1
ATOM 1504 N N . GLU A 1 196 ? 12.031 -11.704 -10.863 1.00 62.34 196 GLU A N 1
ATOM 1505 C CA . GLU A 1 196 ? 13.206 -12.496 -10.487 1.00 62.34 196 GLU A CA 1
ATOM 1506 C C . GLU A 1 196 ? 14.240 -11.680 -9.701 1.00 62.34 196 GLU A C 1
ATOM 1508 O O . GLU A 1 196 ? 14.746 -12.168 -8.686 1.00 62.34 196 GLU A O 1
ATOM 1513 N N . LYS A 1 197 ? 14.546 -10.443 -10.121 1.00 60.34 197 LYS A N 1
ATOM 1514 C CA . LYS A 1 197 ? 15.529 -9.590 -9.422 1.00 60.34 197 LYS A CA 1
ATOM 1515 C C . LYS A 1 197 ? 15.039 -9.068 -8.078 1.00 60.34 197 LYS A C 1
ATOM 1517 O O . LYS A 1 197 ? 15.840 -8.805 -7.183 1.00 60.34 197 LYS A O 1
ATOM 1522 N N . LEU A 1 198 ? 13.733 -8.922 -7.906 1.00 55.75 198 LEU A N 1
ATOM 1523 C CA . LEU A 1 198 ? 13.181 -8.251 -6.730 1.00 55.75 198 LEU A CA 1
ATOM 1524 C C . LEU A 1 198 ? 13.039 -9.168 -5.523 1.00 55.75 198 LEU A C 1
ATOM 1526 O O . LEU A 1 198 ? 13.135 -8.692 -4.395 1.00 55.75 198 LEU A O 1
ATOM 1530 N N . ARG A 1 199 ? 12.990 -10.490 -5.744 1.00 53.50 199 ARG A N 1
ATOM 1531 C CA . ARG A 1 199 ? 13.218 -11.477 -4.677 1.00 53.50 199 ARG A CA 1
ATOM 1532 C C . ARG A 1 199 ? 14.551 -11.230 -3.964 1.00 53.50 199 ARG A C 1
ATOM 1534 O O . ARG A 1 199 ? 14.654 -11.462 -2.771 1.00 53.50 199 ARG A O 1
ATOM 1541 N N . THR A 1 200 ? 15.567 -10.772 -4.697 1.00 53.22 200 THR A N 1
ATOM 1542 C CA . THR A 1 200 ? 16.898 -10.506 -4.138 1.00 53.22 200 THR A CA 1
ATOM 1543 C C . THR A 1 200 ? 17.087 -9.081 -3.623 1.00 53.22 200 THR A C 1
ATOM 1545 O O . THR A 1 200 ? 18.079 -8.839 -2.952 1.00 53.22 200 THR A O 1
ATOM 1548 N N . MET A 1 201 ? 16.170 -8.138 -3.884 1.00 55.50 201 MET A N 1
ATOM 1549 C CA . MET A 1 201 ? 16.304 -6.773 -3.345 1.00 55.50 201 MET A CA 1
ATOM 1550 C C . MET A 1 201 ? 15.995 -6.694 -1.851 1.00 55.50 201 MET A C 1
ATOM 1552 O O . MET A 1 201 ? 16.543 -5.848 -1.163 1.00 55.50 201 MET A O 1
ATOM 1556 N N . THR A 1 202 ? 15.142 -7.565 -1.321 1.00 53.53 202 THR A N 1
ATOM 1557 C CA . THR A 1 202 ? 14.914 -7.626 0.130 1.00 53.53 202 THR A CA 1
ATOM 1558 C C . THR A 1 202 ? 16.025 -8.389 0.857 1.00 53.53 202 THR A C 1
ATOM 1560 O O . THR A 1 202 ? 16.155 -8.274 2.073 1.00 53.53 202 THR A O 1
ATOM 1563 N N . ASP A 1 203 ? 16.835 -9.165 0.129 1.00 53.25 203 ASP A N 1
ATOM 1564 C CA . ASP A 1 203 ? 17.887 -10.004 0.700 1.00 53.25 203 ASP A CA 1
ATOM 1565 C C . ASP A 1 203 ? 19.100 -9.144 1.096 1.00 53.25 203 ASP A C 1
ATOM 1567 O O . ASP A 1 203 ? 19.836 -8.646 0.249 1.00 53.25 203 ASP A O 1
ATOM 1571 N N . GLY A 1 204 ? 19.325 -8.996 2.404 1.00 53.16 204 GLY A N 1
ATOM 1572 C CA . GLY A 1 204 ? 20.503 -8.322 2.967 1.00 53.16 204 GLY A CA 1
ATOM 1573 C C . GLY A 1 204 ? 20.398 -6.799 3.096 1.00 53.16 204 GLY A C 1
ATOM 1574 O O . GLY A 1 204 ? 21.270 -6.204 3.720 1.00 53.16 204 GLY A O 1
ATOM 1575 N N . LEU A 1 205 ? 19.340 -6.176 2.562 1.00 53.78 205 LEU A N 1
ATOM 1576 C CA . LEU A 1 205 ? 19.049 -4.749 2.771 1.00 53.78 205 LEU A CA 1
ATOM 1577 C C . LEU A 1 205 ? 18.281 -4.481 4.070 1.00 53.78 205 LEU A C 1
ATOM 1579 O O . LEU A 1 205 ? 18.385 -3.392 4.627 1.00 53.78 205 LEU A O 1
ATOM 1583 N N . VAL A 1 206 ? 17.528 -5.467 4.560 1.00 56.34 206 VAL A N 1
ATOM 1584 C CA . VAL A 1 206 ? 16.689 -5.328 5.751 1.00 56.34 206 VAL A CA 1
ATOM 1585 C C . VAL A 1 206 ? 16.996 -6.475 6.706 1.00 56.34 206 VAL A C 1
ATOM 1587 O O . VAL A 1 206 ? 16.823 -7.646 6.373 1.00 56.34 206 VAL A O 1
ATOM 1590 N N . ASP A 1 207 ? 17.478 -6.129 7.895 1.00 62.12 207 ASP A N 1
ATOM 1591 C CA . ASP A 1 207 ? 17.670 -7.071 8.994 1.00 62.12 207 ASP A CA 1
ATOM 1592 C C . ASP A 1 207 ? 16.329 -7.252 9.714 1.00 62.12 207 ASP A C 1
ATOM 1594 O O . ASP A 1 207 ? 16.005 -6.527 10.655 1.00 62.12 207 ASP A O 1
ATOM 1598 N N . PHE A 1 208 ? 15.496 -8.156 9.189 1.00 60.78 208 PHE A N 1
ATOM 1599 C CA . PHE A 1 208 ? 14.120 -8.349 9.659 1.00 60.78 208 PHE A CA 1
ATOM 1600 C C . PHE A 1 208 ? 14.029 -8.777 11.127 1.00 60.78 208 PHE A C 1
ATOM 1602 O O . PHE A 1 208 ? 13.029 -8.471 11.773 1.00 60.78 208 PHE A O 1
ATOM 1609 N N . ASP A 1 209 ? 15.085 -9.385 11.675 1.00 59.53 209 ASP A N 1
ATOM 1610 C CA . ASP A 1 209 ? 15.159 -9.775 13.086 1.00 59.53 209 ASP A CA 1
ATOM 1611 C C . ASP A 1 209 ? 15.160 -8.557 14.032 1.00 59.53 209 ASP A C 1
ATOM 1613 O O . ASP A 1 209 ? 14.885 -8.692 15.224 1.00 59.53 209 ASP A O 1
ATOM 1617 N N . LYS A 1 210 ? 15.414 -7.346 13.511 1.00 61.19 210 LYS A N 1
ATOM 1618 C CA . LYS A 1 210 ? 15.345 -6.087 14.271 1.00 61.19 210 LYS A CA 1
ATOM 1619 C C . LYS A 1 210 ? 13.943 -5.489 14.373 1.00 61.19 210 LYS A C 1
ATOM 1621 O O . LYS A 1 210 ? 13.762 -4.537 15.131 1.00 61.19 210 LYS A O 1
ATOM 1626 N N . TYR A 1 211 ? 12.959 -6.001 13.633 1.00 60.19 211 TYR A N 1
ATOM 1627 C CA . TYR A 1 211 ? 11.615 -5.423 13.595 1.00 60.19 211 TYR A CA 1
ATOM 1628 C C . TYR A 1 211 ? 10.601 -6.351 14.264 1.00 60.19 211 TYR A C 1
ATOM 1630 O O . TYR A 1 211 ? 10.235 -7.403 13.735 1.00 60.19 211 TYR A O 1
ATOM 1638 N N . SER A 1 212 ? 10.121 -5.944 15.442 1.00 55.75 212 SER A N 1
ATOM 1639 C CA . SER A 1 212 ? 9.121 -6.697 16.199 1.00 55.75 212 SER A CA 1
ATOM 1640 C C . SER A 1 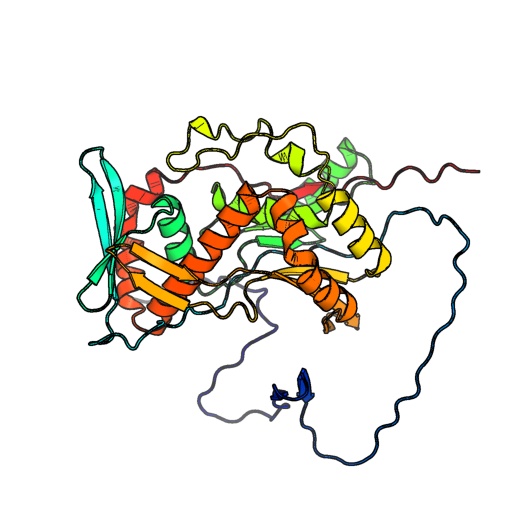212 ? 7.842 -6.922 15.377 1.00 55.75 212 SER A C 1
ATOM 1642 O O . SER A 1 212 ? 7.362 -6.047 14.649 1.00 55.75 212 SER A O 1
ATOM 1644 N N . GLY A 1 213 ? 7.300 -8.141 15.463 1.00 54.84 213 GLY A N 1
ATOM 1645 C CA . GLY A 1 213 ? 6.059 -8.544 14.791 1.00 54.84 213 GLY A CA 1
ATOM 1646 C C . GLY A 1 213 ? 6.202 -9.066 13.354 1.00 54.84 213 GLY A C 1
ATOM 1647 O O . GLY A 1 213 ? 5.225 -9.576 12.809 1.00 54.84 213 GLY A O 1
ATOM 1648 N N . TYR A 1 214 ? 7.398 -9.034 12.755 1.00 59.03 214 TYR A N 1
ATOM 1649 C CA . TYR A 1 214 ? 7.676 -9.699 11.476 1.00 59.03 214 TYR A CA 1
ATOM 1650 C C . TYR A 1 214 ? 8.512 -10.966 11.683 1.00 59.03 214 TYR A C 1
ATOM 1652 O O . TYR A 1 214 ? 9.711 -10.995 11.434 1.00 59.03 214 TYR A O 1
ATOM 1660 N N . SER A 1 215 ? 7.871 -12.058 12.114 1.00 47.81 215 SER A N 1
ATOM 1661 C CA . SER A 1 215 ? 8.502 -13.381 12.034 1.00 47.81 215 SER A CA 1
ATOM 1662 C C . SER A 1 215 ? 8.534 -13.801 10.563 1.00 47.81 215 SER A C 1
ATOM 1664 O O . SER A 1 215 ? 7.487 -14.033 9.953 1.00 47.81 215 SER A O 1
ATOM 1666 N N . MET A 1 216 ? 9.721 -13.809 9.953 1.00 50.94 216 MET A N 1
ATOM 1667 C CA . MET A 1 216 ? 9.866 -14.171 8.546 1.00 50.94 216 MET A CA 1
ATOM 1668 C C . MET A 1 216 ? 9.328 -15.584 8.306 1.00 50.94 216 MET A C 1
ATOM 1670 O O . MET A 1 216 ? 9.851 -16.558 8.848 1.00 50.94 216 MET A O 1
ATOM 1674 N N . MET A 1 217 ? 8.326 -15.709 7.426 1.00 44.06 217 MET A N 1
ATOM 1675 C CA . MET A 1 217 ? 8.034 -16.995 6.799 1.00 44.06 217 MET A CA 1
ATOM 1676 C C . MET A 1 217 ? 9.333 -17.519 6.188 1.00 44.06 217 MET A C 1
ATOM 1678 O O . MET A 1 217 ? 10.014 -16.811 5.442 1.00 44.06 217 MET A O 1
ATOM 1682 N N . THR A 1 218 ? 9.702 -18.735 6.581 1.00 43.75 218 THR A N 1
ATOM 1683 C CA . THR A 1 218 ? 10.997 -19.346 6.296 1.00 43.75 218 THR A CA 1
ATOM 1684 C C . THR A 1 218 ? 11.367 -19.209 4.828 1.00 43.75 218 THR A C 1
ATOM 1686 O O . THR A 1 218 ? 10.613 -19.593 3.933 1.00 43.75 218 THR A O 1
ATOM 1689 N N . ARG A 1 219 ? 12.565 -18.665 4.613 1.00 48.53 219 ARG A N 1
ATOM 1690 C CA . ARG A 1 219 ? 13.252 -18.494 3.337 1.00 48.53 219 ARG A CA 1
ATOM 1691 C C . ARG A 1 219 ? 13.333 -19.830 2.600 1.00 48.53 219 ARG A C 1
ATOM 1693 O O . ARG A 1 219 ? 14.311 -20.559 2.744 1.00 48.53 219 ARG A O 1
ATOM 1700 N N . ASP A 1 220 ? 12.343 -20.148 1.773 1.00 49.16 220 ASP A N 1
ATOM 1701 C CA . ASP A 1 220 ? 12.391 -21.337 0.920 1.00 49.16 220 ASP A CA 1
ATOM 1702 C C . ASP A 1 220 ? 13.276 -21.030 -0.306 1.00 49.16 220 ASP A C 1
ATOM 1704 O O . ASP A 1 220 ? 12.841 -20.865 -1.448 1.00 49.16 220 ASP A O 1
ATOM 1708 N N . GLY A 1 221 ? 14.574 -20.837 -0.036 1.00 44.88 221 GLY A N 1
ATOM 1709 C CA . GLY A 1 221 ? 15.546 -20.169 -0.907 1.00 44.88 221 GLY A CA 1
ATOM 1710 C C . GLY A 1 221 ? 15.783 -20.827 -2.270 1.00 44.88 221 GLY A C 1
ATOM 1711 O O . GLY A 1 221 ? 16.424 -20.216 -3.128 1.00 44.88 221 GLY A O 1
ATOM 1712 N N . LYS A 1 222 ? 15.244 -22.031 -2.503 1.00 44.56 222 LYS A N 1
ATOM 1713 C CA . LYS A 1 222 ? 15.476 -22.848 -3.705 1.00 44.56 222 LYS A CA 1
ATOM 1714 C C . LYS A 1 222 ? 14.359 -22.808 -4.745 1.00 44.56 222 LYS A C 1
ATOM 1716 O O . LYS A 1 222 ? 14.610 -23.174 -5.893 1.00 44.56 222 LYS A O 1
ATOM 1721 N N . ARG A 1 223 ? 13.161 -22.320 -4.419 1.00 47.91 223 ARG A N 1
ATOM 1722 C CA . ARG A 1 223 ? 12.156 -22.044 -5.450 1.00 47.91 223 ARG A CA 1
ATOM 1723 C C . ARG A 1 223 ? 12.484 -20.681 -6.056 1.00 47.91 223 ARG A C 1
ATOM 1725 O O . ARG A 1 223 ? 12.047 -19.650 -5.556 1.00 47.91 223 ARG A O 1
ATOM 1732 N N . LYS A 1 224 ? 13.238 -20.657 -7.166 1.00 52.00 224 LYS A N 1
ATOM 1733 C CA . LYS A 1 224 ? 12.951 -19.648 -8.202 1.00 52.00 224 LYS A CA 1
ATOM 1734 C C . LYS A 1 224 ? 11.449 -19.755 -8.406 1.00 52.00 224 LYS A C 1
ATOM 1736 O O . LYS A 1 224 ? 11.000 -20.829 -8.803 1.00 52.00 224 LYS A O 1
ATOM 1741 N N . SER A 1 225 ? 10.697 -18.762 -7.939 1.00 60.31 225 SER A N 1
ATOM 1742 C CA . SER A 1 225 ? 9.263 -18.928 -7.746 1.00 60.31 225 SER A CA 1
ATOM 1743 C C . SER A 1 225 ? 8.675 -19.373 -9.082 1.00 60.31 225 SER A C 1
ATOM 1745 O O . SER A 1 225 ? 8.739 -18.644 -10.070 1.00 60.31 225 SER A O 1
ATOM 1747 N N . GLN A 1 226 ? 8.176 -20.610 -9.158 1.00 71.19 226 GLN A N 1
ATOM 1748 C CA . GLN A 1 226 ? 7.444 -21.061 -10.341 1.00 71.19 226 GLN A CA 1
ATOM 1749 C C . GLN A 1 226 ? 6.306 -20.076 -10.630 1.00 71.19 226 GLN A C 1
ATOM 1751 O O . GLN A 1 226 ? 5.983 -19.857 -11.792 1.00 71.19 226 GLN A O 1
ATOM 1756 N N . ALA A 1 227 ? 5.796 -19.404 -9.590 1.00 73.88 227 ALA A N 1
ATOM 1757 C CA . ALA A 1 227 ? 4.870 -18.299 -9.717 1.00 73.88 227 ALA A CA 1
ATOM 1758 C C . ALA A 1 227 ? 5.478 -17.061 -10.390 1.00 73.88 227 ALA A C 1
ATOM 1760 O O . ALA A 1 227 ? 4.838 -16.516 -11.280 1.00 73.88 227 ALA A O 1
ATOM 1761 N N . ALA A 1 228 ? 6.720 -16.665 -10.085 1.00 73.88 228 ALA A N 1
ATOM 1762 C CA . ALA A 1 228 ? 7.417 -15.607 -10.830 1.00 73.88 228 ALA A CA 1
ATOM 1763 C C . ALA A 1 228 ? 7.532 -15.946 -12.325 1.00 73.88 228 ALA A C 1
ATOM 1765 O O . ALA A 1 228 ? 7.225 -15.109 -13.172 1.00 73.88 228 ALA A O 1
ATOM 1766 N N . TYR A 1 229 ? 7.915 -17.180 -12.667 1.00 76.25 229 TYR A N 1
ATOM 1767 C CA . TYR A 1 229 ? 8.000 -17.611 -14.067 1.00 76.25 229 TYR A CA 1
ATOM 1768 C C . TYR A 1 229 ? 6.623 -17.653 -14.745 1.00 76.25 229 TYR A C 1
ATOM 1770 O O . TYR A 1 229 ? 6.464 -17.133 -15.850 1.00 76.25 229 TYR A O 1
ATOM 1778 N N . ALA A 1 230 ? 5.625 -18.242 -14.083 1.00 79.00 230 ALA A N 1
ATOM 1779 C CA . ALA A 1 230 ? 4.263 -18.364 -14.593 1.00 79.00 230 ALA A CA 1
ATOM 1780 C C . ALA A 1 230 ? 3.602 -16.993 -14.779 1.00 79.00 230 ALA A C 1
ATOM 1782 O O . ALA A 1 230 ? 3.053 -16.720 -15.846 1.00 79.00 230 ALA A O 1
ATOM 1783 N N . LEU A 1 231 ? 3.724 -16.099 -13.794 1.00 78.56 231 LEU A N 1
ATOM 1784 C CA . LEU A 1 231 ? 3.213 -14.736 -13.879 1.00 78.56 231 LEU A CA 1
ATOM 1785 C C . LEU A 1 231 ? 3.900 -13.974 -15.011 1.00 78.56 231 LEU A C 1
ATOM 1787 O O . LEU A 1 231 ? 3.228 -13.361 -15.836 1.00 78.56 231 LEU A O 1
ATOM 1791 N N . ASN A 1 232 ? 5.227 -14.081 -15.114 1.00 76.62 232 ASN A N 1
ATOM 1792 C CA . ASN A 1 232 ? 5.979 -13.466 -16.200 1.00 76.62 232 ASN A CA 1
ATOM 1793 C C . ASN A 1 232 ? 5.533 -14.001 -17.573 1.00 76.62 232 ASN A C 1
ATOM 1795 O O . ASN A 1 232 ? 5.413 -13.231 -18.520 1.00 76.62 232 ASN A O 1
ATOM 1799 N N . ALA A 1 233 ? 5.239 -15.298 -17.698 1.00 77.88 233 ALA A N 1
ATOM 1800 C CA . ALA A 1 233 ? 4.709 -15.880 -18.930 1.00 77.88 233 ALA A CA 1
ATOM 1801 C C . ALA A 1 233 ? 3.302 -15.354 -19.267 1.00 77.88 233 ALA A C 1
ATOM 1803 O O . ALA A 1 233 ? 3.064 -14.956 -20.406 1.00 77.88 233 ALA A O 1
ATOM 1804 N N . ILE A 1 234 ? 2.389 -15.295 -18.292 1.00 78.94 234 ILE A N 1
ATOM 1805 C CA . ILE A 1 234 ? 1.027 -14.757 -18.467 1.00 78.94 234 ILE A CA 1
ATOM 1806 C C . ILE A 1 234 ? 1.084 -13.304 -18.927 1.00 78.94 234 ILE A C 1
ATOM 1808 O O . ILE A 1 234 ? 0.446 -12.936 -19.915 1.00 78.94 234 ILE A O 1
ATOM 1812 N N . ILE A 1 235 ? 1.880 -12.502 -18.224 1.00 76.31 235 ILE A N 1
ATOM 1813 C CA . ILE A 1 235 ? 2.102 -11.098 -18.532 1.00 76.31 235 ILE A CA 1
ATOM 1814 C C . ILE A 1 235 ? 2.663 -10.968 -19.946 1.00 76.31 235 ILE A C 1
ATOM 1816 O O . ILE A 1 235 ? 2.053 -10.296 -20.767 1.00 76.31 235 ILE A O 1
ATOM 1820 N N . LYS A 1 236 ? 3.750 -11.671 -20.281 1.00 75.38 236 LYS A N 1
ATOM 1821 C CA . LYS A 1 236 ? 4.373 -11.611 -21.615 1.00 75.38 236 LYS A CA 1
ATOM 1822 C C . LYS A 1 236 ? 3.429 -12.003 -22.746 1.00 75.38 236 LYS A C 1
ATOM 1824 O O . LYS A 1 236 ? 3.509 -11.426 -23.824 1.00 75.38 236 LYS A O 1
ATOM 1829 N N . LEU A 1 237 ? 2.571 -12.998 -22.528 1.00 73.19 237 LEU A N 1
ATOM 1830 C CA . LEU A 1 237 ? 1.637 -13.477 -23.547 1.00 73.19 237 LEU A CA 1
ATOM 1831 C C . LEU A 1 237 ? 0.484 -12.502 -23.797 1.00 73.19 237 LEU A C 1
ATOM 1833 O O . LEU A 1 237 ? -0.084 -12.500 -24.889 1.00 73.19 237 LEU A O 1
ATOM 1837 N N . LYS A 1 238 ? 0.099 -11.716 -22.787 1.00 77.31 238 LYS A N 1
ATOM 1838 C CA . LYS A 1 238 ? -1.124 -10.903 -22.820 1.00 77.31 238 LYS A CA 1
ATOM 1839 C C . LYS A 1 238 ? -0.864 -9.398 -22.856 1.00 77.31 238 LYS A C 1
ATOM 1841 O O . LYS A 1 238 ? -1.751 -8.661 -23.293 1.00 77.31 238 LYS A O 1
ATOM 1846 N N . SER A 1 239 ? 0.307 -8.942 -22.419 1.00 76.62 239 SER A N 1
ATOM 1847 C CA . SER A 1 239 ? 0.640 -7.524 -22.373 1.00 76.62 239 SER A CA 1
ATOM 1848 C C . SER A 1 239 ? 1.138 -7.003 -23.716 1.00 76.62 239 SER A C 1
ATOM 1850 O O . SER A 1 239 ? 1.637 -7.733 -24.575 1.00 76.62 239 SER A O 1
ATOM 1852 N N . ARG A 1 240 ? 0.940 -5.706 -23.924 1.00 74.25 240 ARG A N 1
ATOM 1853 C CA . ARG A 1 240 ? 1.338 -4.962 -25.115 1.00 74.25 240 ARG A CA 1
ATOM 1854 C C . ARG A 1 240 ? 2.142 -3.729 -24.701 1.00 74.25 240 ARG A C 1
ATOM 1856 O O . ARG A 1 240 ? 2.000 -3.257 -23.574 1.00 74.25 240 ARG A O 1
ATOM 1863 N N . PRO A 1 241 ? 2.957 -3.166 -25.610 1.00 70.94 241 PRO A N 1
ATOM 1864 C CA . PRO A 1 241 ? 3.565 -1.861 -25.380 1.00 70.94 241 PRO A CA 1
ATOM 1865 C C . PRO A 1 241 ? 2.499 -0.827 -24.992 1.00 70.94 241 PRO A C 1
ATOM 1867 O O . PRO A 1 241 ? 1.454 -0.754 -25.638 1.00 70.94 241 PRO A O 1
ATOM 1870 N N . GLY A 1 242 ? 2.763 -0.055 -23.936 1.00 70.56 242 GLY A N 1
ATOM 1871 C CA . GLY A 1 242 ? 1.804 0.914 -23.392 1.00 70.56 242 GLY A CA 1
ATOM 1872 C C . GLY A 1 242 ? 0.779 0.330 -22.415 1.00 70.56 242 GLY A C 1
ATOM 1873 O O . GLY A 1 242 ? -0.175 1.024 -22.073 1.00 70.56 242 GLY A O 1
ATOM 1874 N N . ASP A 1 243 ? 0.951 -0.919 -21.969 1.00 80.00 243 ASP A N 1
ATOM 1875 C CA . ASP A 1 243 ? 0.264 -1.422 -20.780 1.00 80.00 243 ASP A CA 1
ATOM 1876 C C . ASP A 1 243 ? 0.975 -0.945 -19.506 1.00 80.00 243 ASP A C 1
ATOM 1878 O O . ASP A 1 243 ? 2.209 -0.892 -19.431 1.00 80.00 243 ASP A O 1
ATOM 1882 N N . TYR A 1 244 ? 0.149 -0.617 -18.519 1.00 82.44 244 TYR A N 1
ATOM 1883 C CA . TYR A 1 244 ? 0.487 -0.087 -17.210 1.00 82.44 244 TYR A CA 1
ATOM 1884 C C . TYR A 1 244 ? -0.156 -0.973 -16.158 1.00 82.44 244 TYR A C 1
ATOM 1886 O O . TYR A 1 244 ? -1.315 -1.355 -16.308 1.00 82.44 244 TYR A O 1
ATOM 1894 N N . ALA A 1 245 ? 0.586 -1.290 -15.105 1.00 85.31 245 ALA A N 1
ATOM 1895 C CA . ALA A 1 245 ? 0.098 -2.085 -13.990 1.00 85.31 245 ALA A CA 1
ATOM 1896 C C . ALA A 1 245 ? 0.089 -1.254 -12.719 1.00 85.31 245 ALA A C 1
ATOM 1898 O O . ALA A 1 245 ? 1.011 -0.476 -12.498 1.00 85.31 245 ALA A O 1
ATOM 1899 N N . MET A 1 246 ? -0.934 -1.444 -11.903 1.00 87.69 246 MET A N 1
ATOM 1900 C CA . MET A 1 246 ? -1.143 -0.696 -10.677 1.00 87.69 246 MET A CA 1
ATOM 1901 C C . MET A 1 246 ? -1.664 -1.642 -9.610 1.00 87.69 246 MET A C 1
ATOM 1903 O O . MET A 1 246 ? -2.642 -2.356 -9.850 1.00 87.69 246 MET A O 1
ATOM 1907 N N . LEU A 1 247 ? -1.035 -1.639 -8.441 1.00 91.62 247 LEU A N 1
ATOM 1908 C CA . LEU A 1 247 ? -1.604 -2.297 -7.274 1.00 91.62 247 LEU A CA 1
ATOM 1909 C C . LEU A 1 247 ? -2.594 -1.340 -6.621 1.00 91.62 247 LEU A C 1
ATOM 1911 O O . LEU A 1 247 ? -2.215 -0.246 -6.206 1.00 91.62 247 LEU A O 1
ATOM 1915 N N . ASN A 1 248 ? -3.858 -1.734 -6.539 1.00 92.31 248 ASN A N 1
ATOM 1916 C CA . ASN A 1 248 ? -4.863 -0.902 -5.900 1.00 92.31 248 ASN A CA 1
ATOM 1917 C C . ASN A 1 248 ? -5.921 -1.711 -5.162 1.00 92.31 248 ASN A C 1
ATOM 1919 O O . ASN A 1 248 ? -5.919 -2.941 -5.181 1.00 92.31 248 ASN A O 1
ATOM 1923 N N . ASP A 1 249 ? -6.825 -1.011 -4.498 1.00 94.19 249 ASP A N 1
ATOM 1924 C CA . ASP A 1 249 ? -7.922 -1.599 -3.748 1.00 94.19 249 ASP A CA 1
ATOM 1925 C C . ASP A 1 249 ? -9.298 -1.464 -4.409 1.00 94.19 249 ASP A C 1
ATOM 1927 O O . ASP A 1 249 ? -10.322 -1.740 -3.773 1.00 94.19 249 ASP A O 1
ATOM 1931 N N . LEU A 1 250 ? -9.338 -1.131 -5.700 1.00 87.31 250 LEU A N 1
ATOM 1932 C CA . LEU A 1 250 ? -10.587 -1.096 -6.448 1.00 87.31 250 LEU A CA 1
ATOM 1933 C C . LEU A 1 250 ? -11.296 -2.458 -6.351 1.00 87.31 250 LEU A C 1
ATOM 1935 O O . LEU A 1 250 ? -10.664 -3.508 -6.476 1.00 87.31 250 LEU A O 1
ATOM 1939 N N . ASP A 1 251 ? -12.600 -2.428 -6.068 1.00 86.25 251 ASP A N 1
ATOM 1940 C CA . ASP A 1 251 ? -13.473 -3.603 -5.930 1.00 86.25 251 ASP A CA 1
ATOM 1941 C C . ASP A 1 251 ? -13.065 -4.618 -4.842 1.00 86.25 251 ASP A C 1
ATOM 1943 O O . ASP A 1 251 ? -13.569 -5.742 -4.805 1.00 86.25 251 ASP A O 1
ATOM 1947 N N . SER A 1 252 ? -12.202 -4.231 -3.895 1.00 90.56 252 SER A N 1
ATOM 1948 C CA . SER A 1 252 ? -11.732 -5.142 -2.834 1.00 90.56 252 SER A CA 1
ATOM 1949 C C . SER A 1 252 ? -12.811 -5.502 -1.809 1.00 90.56 252 SER A C 1
ATOM 1951 O O . SER A 1 252 ? -12.645 -6.472 -1.068 1.00 90.56 252 SER A O 1
ATOM 1953 N N . GLY A 1 253 ? -13.903 -4.728 -1.759 1.00 93.81 253 GLY A N 1
ATOM 1954 C CA . GLY A 1 253 ? -15.050 -4.978 -0.886 1.00 93.81 253 GLY A CA 1
ATOM 1955 C C . GLY A 1 253 ? -14.670 -5.060 0.591 1.00 93.81 253 GLY A C 1
ATOM 1956 O O . GLY A 1 253 ? -15.144 -5.965 1.278 1.00 93.81 253 GLY A O 1
ATOM 1957 N N . PHE A 1 254 ? -13.785 -4.169 1.059 1.00 97.44 254 PHE A N 1
ATOM 1958 C CA . PHE A 1 254 ? -13.265 -4.227 2.422 1.00 97.44 254 PHE A CA 1
ATOM 1959 C C . PHE A 1 254 ? -14.388 -4.199 3.456 1.00 97.44 254 PHE A C 1
ATOM 1961 O O . PHE A 1 254 ? -15.321 -3.394 3.371 1.00 97.44 254 PHE A O 1
ATOM 1968 N N . ARG A 1 255 ? -14.272 -5.065 4.464 1.00 97.69 255 ARG A N 1
ATOM 1969 C CA . ARG A 1 255 ? -15.182 -5.083 5.611 1.00 97.69 255 ARG A CA 1
ATOM 1970 C C . ARG A 1 255 ? -14.429 -5.222 6.910 1.00 97.69 255 ARG A C 1
ATOM 1972 O O . ARG A 1 255 ? -13.460 -5.975 6.947 1.00 97.69 255 ARG A O 1
ATOM 1979 N N . PHE A 1 256 ? -14.911 -4.577 7.964 1.00 96.69 256 PHE A N 1
ATOM 1980 C CA . PHE A 1 256 ? -14.327 -4.705 9.294 1.00 96.69 256 PHE A CA 1
ATOM 1981 C C . PHE A 1 256 ? -15.339 -5.143 10.351 1.00 96.69 256 PHE A C 1
ATOM 1983 O O . PHE A 1 256 ? -16.533 -4.847 10.276 1.00 96.69 256 PHE A O 1
ATOM 1990 N N . GLU A 1 257 ? -14.848 -5.853 11.360 1.00 95.06 257 GLU A N 1
ATOM 1991 C CA . GLU A 1 257 ? -15.620 -6.259 12.527 1.00 95.06 257 GLU A CA 1
ATOM 1992 C C . GLU A 1 257 ? -14.740 -6.416 13.769 1.00 95.06 257 GLU A C 1
ATOM 1994 O O . GLU A 1 257 ? -13.545 -6.703 13.687 1.00 95.06 257 GLU A O 1
ATOM 1999 N N . ALA A 1 258 ? -15.370 -6.250 14.931 1.00 93.31 258 ALA A N 1
ATOM 2000 C CA . ALA A 1 258 ? -14.791 -6.550 16.229 1.00 93.31 258 ALA A CA 1
ATOM 2001 C C . ALA A 1 258 ? -15.175 -7.977 16.643 1.00 93.31 258 ALA A C 1
ATOM 2003 O O . ALA A 1 258 ? -16.347 -8.250 16.909 1.00 93.31 258 ALA A O 1
ATOM 2004 N N . VAL A 1 259 ? -14.203 -8.891 16.701 1.00 91.31 259 VAL A N 1
ATOM 2005 C CA . VAL A 1 259 ? -14.423 -10.301 17.062 1.00 91.31 259 VAL A CA 1
ATOM 2006 C C . VAL A 1 259 ? -13.378 -10.727 18.085 1.00 91.31 259 VAL A C 1
ATOM 2008 O O . VAL A 1 259 ? -12.184 -10.611 17.838 1.00 91.31 259 VAL A O 1
ATOM 2011 N N . ASN A 1 260 ? -13.818 -11.234 19.242 1.00 91.94 260 ASN A N 1
ATOM 2012 C CA . ASN A 1 260 ? -12.945 -11.759 20.304 1.00 91.94 260 ASN A CA 1
ATOM 2013 C C . ASN A 1 260 ? -11.829 -10.783 20.743 1.00 91.94 260 ASN A C 1
ATOM 2015 O O . ASN A 1 260 ? -10.683 -11.188 20.926 1.00 91.94 260 ASN A O 1
ATOM 2019 N N . GLY A 1 261 ? -12.144 -9.488 20.871 1.00 92.38 261 GLY A N 1
ATOM 2020 C CA . GLY A 1 261 ? -11.164 -8.453 21.239 1.00 92.38 261 GLY A CA 1
ATOM 2021 C C . GLY A 1 261 ? -10.139 -8.132 20.141 1.00 92.38 261 GLY A C 1
ATOM 2022 O O . GLY A 1 261 ? -9.134 -7.464 20.400 1.00 92.38 261 GLY A O 1
ATOM 2023 N N . LYS A 1 262 ? -10.372 -8.605 18.910 1.00 93.44 262 LYS A N 1
ATOM 2024 C CA . LYS A 1 262 ? -9.541 -8.332 17.738 1.00 93.44 262 LYS A CA 1
ATOM 2025 C C . LYS A 1 262 ? -10.304 -7.564 16.664 1.00 93.44 262 LYS A C 1
ATOM 2027 O O . LYS A 1 262 ? -11.475 -7.839 16.398 1.00 93.44 262 LYS A O 1
ATOM 2032 N N . LEU A 1 263 ? -9.617 -6.609 16.039 1.00 94.50 263 LEU A N 1
ATOM 2033 C CA . LEU A 1 263 ? -10.065 -5.938 14.832 1.00 94.50 263 LEU A CA 1
ATOM 2034 C C . LEU A 1 263 ? -9.737 -6.852 13.658 1.00 94.50 263 LEU A C 1
ATOM 2036 O O . LEU A 1 263 ? -8.566 -7.065 13.337 1.00 94.50 263 LEU A O 1
ATOM 2040 N N . ASN A 1 264 ? -10.773 -7.368 13.013 1.00 94.56 264 ASN A N 1
ATOM 2041 C CA . ASN A 1 264 ? -10.636 -8.114 11.777 1.00 94.56 264 ASN A CA 1
ATOM 2042 C C . ASN A 1 264 ? -11.045 -7.214 10.613 1.00 94.56 264 ASN A C 1
ATOM 2044 O O . ASN A 1 264 ? -12.190 -6.769 10.560 1.00 94.56 264 ASN A O 1
ATOM 2048 N N . VAL A 1 265 ? -10.126 -6.966 9.681 1.00 95.69 265 VAL A N 1
ATOM 2049 C CA . VAL A 1 265 ? -10.417 -6.261 8.429 1.00 95.69 265 VAL A CA 1
ATOM 2050 C C . VAL A 1 265 ? -10.159 -7.216 7.269 1.00 95.69 265 VAL A C 1
ATOM 2052 O O . VAL A 1 265 ? -9.038 -7.660 7.032 1.00 95.69 265 VAL A O 1
ATOM 2055 N N . SER A 1 266 ? -11.221 -7.554 6.551 1.00 95.56 266 SER A N 1
ATOM 2056 C CA . SER A 1 266 ? -11.221 -8.451 5.397 1.00 95.56 266 SER A CA 1
ATOM 2057 C C . SER A 1 266 ? -11.207 -7.667 4.092 1.00 95.56 266 SER A C 1
ATOM 2059 O O . SER A 1 266 ? -11.639 -6.521 4.062 1.00 95.56 266 SER A O 1
ATOM 2061 N N . GLY A 1 267 ? -10.753 -8.307 3.015 1.00 94.44 267 GLY A N 1
ATOM 2062 C CA . GLY A 1 267 ? -10.481 -7.681 1.720 1.00 94.44 267 GLY A CA 1
ATOM 2063 C C . GLY A 1 267 ? -8.988 -7.737 1.409 1.00 94.44 267 GLY A C 1
ATOM 2064 O O . GLY A 1 267 ? -8.159 -7.960 2.298 1.00 94.44 267 GLY A O 1
ATOM 2065 N N . VAL A 1 268 ? -8.634 -7.639 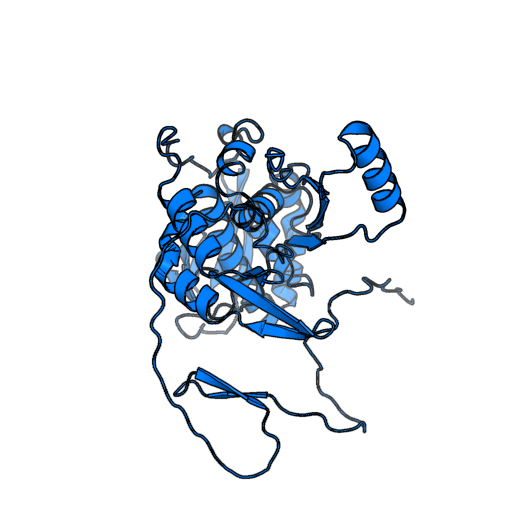0.132 1.00 93.12 268 VAL A N 1
ATOM 2066 C CA . VAL A 1 268 ? -7.244 -7.735 -0.328 1.00 93.12 268 VAL A CA 1
ATOM 2067 C C . VAL A 1 268 ? -7.107 -6.860 -1.579 1.00 93.12 268 VAL A C 1
ATOM 2069 O O . VAL A 1 268 ? -7.969 -6.987 -2.456 1.00 93.12 268 VAL A O 1
ATOM 2072 N N . PRO A 1 269 ? -6.041 -6.051 -1.717 1.00 94.00 269 PRO A N 1
ATOM 2073 C CA . PRO A 1 269 ? -5.786 -5.280 -2.932 1.00 94.00 269 PRO A CA 1
ATOM 2074 C C . PRO A 1 269 ? -5.426 -6.189 -4.116 1.00 94.00 269 PRO A C 1
ATOM 2076 O O . PRO A 1 269 ? -5.019 -7.345 -3.947 1.00 94.00 269 PRO A O 1
ATOM 2079 N N . SER A 1 270 ? -5.589 -5.695 -5.337 1.00 91.62 270 SER A N 1
ATOM 2080 C CA . SER A 1 270 ? -5.342 -6.451 -6.564 1.00 91.62 270 SER A CA 1
ATOM 2081 C C . SER A 1 270 ? -4.671 -5.606 -7.643 1.00 91.62 270 SER A C 1
ATOM 2083 O O . SER A 1 270 ? -4.734 -4.376 -7.638 1.00 91.62 270 SER A O 1
ATOM 2085 N N . TYR A 1 271 ? -3.992 -6.284 -8.568 1.00 90.50 271 TYR A N 1
ATOM 2086 C CA . TYR A 1 271 ? -3.370 -5.617 -9.701 1.00 90.50 271 TYR A CA 1
ATOM 2087 C C . TYR A 1 271 ? -4.382 -5.372 -10.807 1.00 90.50 271 TYR A C 1
ATOM 2089 O O . TYR A 1 271 ? -4.949 -6.318 -11.366 1.00 90.50 271 TYR A O 1
ATOM 2097 N N . HIS A 1 272 ? -4.508 -4.100 -11.161 1.00 89.75 272 HIS A N 1
ATOM 2098 C CA . HIS A 1 272 ? -5.262 -3.628 -12.303 1.00 89.75 272 HIS A CA 1
ATOM 2099 C C . HIS A 1 272 ? -4.316 -3.130 -13.388 1.00 89.75 272 HIS A C 1
ATOM 2101 O O . HIS A 1 272 ? -3.308 -2.472 -13.135 1.00 89.75 272 HIS A O 1
ATOM 2107 N N . PHE A 1 273 ? -4.675 -3.446 -14.621 1.00 89.56 273 PHE A N 1
ATOM 2108 C CA . PHE A 1 273 ? -3.923 -3.138 -15.816 1.00 89.56 273 PHE A CA 1
ATOM 2109 C C . PHE A 1 273 ? -4.734 -2.193 -16.691 1.00 89.56 273 PHE A C 1
ATOM 2111 O O . PHE A 1 273 ? -5.925 -2.409 -16.960 1.00 89.56 273 PHE A O 1
ATOM 2118 N N . ALA A 1 274 ? -4.067 -1.154 -17.168 1.00 88.50 274 ALA A N 1
ATOM 2119 C CA . ALA A 1 274 ? -4.621 -0.160 -18.064 1.00 88.50 274 ALA A CA 1
ATOM 2120 C C . ALA A 1 274 ? -3.701 0.034 -19.268 1.00 88.50 274 ALA A C 1
ATOM 2122 O O . ALA A 1 274 ? -2.503 -0.215 -19.199 1.00 88.50 274 ALA A O 1
ATOM 2123 N N . ARG A 1 275 ? -4.269 0.479 -20.381 1.00 85.75 275 ARG A N 1
ATOM 2124 C CA . ARG A 1 275 ? -3.560 0.769 -21.622 1.00 85.75 275 ARG A CA 1
ATOM 2125 C C . ARG A 1 275 ? -3.802 2.205 -22.022 1.00 85.75 275 ARG A C 1
ATOM 2127 O O . ARG A 1 275 ? -4.962 2.600 -22.152 1.00 85.75 275 ARG A O 1
ATOM 2134 N N . GLU A 1 276 ? -2.732 2.939 -22.295 1.00 81.44 276 GLU A N 1
ATOM 2135 C CA . GLU A 1 276 ? -2.855 4.229 -22.965 1.00 81.44 276 GLU A CA 1
ATOM 2136 C C . GLU A 1 276 ? -3.281 3.997 -24.422 1.00 81.44 276 GLU A C 1
ATOM 2138 O O . GLU A 1 276 ? -2.608 3.297 -25.181 1.00 81.44 276 GLU A O 1
ATOM 2143 N N . VAL A 1 277 ? -4.432 4.542 -24.812 1.00 82.81 277 VAL A N 1
ATOM 2144 C CA . VAL A 1 277 ? -4.943 4.436 -26.187 1.00 82.81 277 VAL A CA 1
ATOM 2145 C C . VAL A 1 277 ? -4.651 5.683 -27.011 1.00 82.81 277 VAL A C 1
ATOM 2147 O O . VAL A 1 277 ? -4.341 5.550 -28.192 1.00 82.81 277 VAL A O 1
ATOM 2150 N N . GLN A 1 278 ? -4.735 6.878 -26.416 1.00 79.50 278 GLN A N 1
ATOM 2151 C CA . GLN A 1 278 ? -4.429 8.139 -27.095 1.00 79.50 278 GLN A CA 1
ATOM 2152 C C . GLN A 1 278 ? -4.286 9.290 -26.091 1.00 79.50 278 GLN A C 1
ATOM 2154 O O . GLN A 1 278 ? -5.227 9.566 -25.354 1.00 79.50 278 GLN A O 1
ATOM 2159 N N . GLY A 1 279 ? -3.152 9.996 -26.104 1.00 69.44 279 GLY A N 1
ATOM 2160 C CA . GLY A 1 279 ? -2.994 11.298 -25.440 1.00 69.44 279 GLY A CA 1
ATOM 2161 C C . GLY A 1 279 ? -3.326 11.301 -23.946 1.00 69.44 279 GLY A C 1
ATOM 2162 O O . GLY A 1 279 ? -4.045 12.186 -23.493 1.00 69.44 279 GLY A O 1
ATOM 2163 N N . GLY A 1 280 ? -2.860 10.299 -23.196 1.00 71.62 280 GLY A N 1
ATOM 2164 C CA . GLY A 1 280 ? -3.155 10.157 -21.767 1.00 71.62 280 GLY A CA 1
ATOM 2165 C C . GLY A 1 280 ? -4.535 9.576 -21.442 1.00 71.62 280 GLY A C 1
ATOM 2166 O O . GLY A 1 280 ? -4.901 9.501 -20.273 1.00 71.62 280 GLY A O 1
ATOM 2167 N N . ILE A 1 281 ? -5.314 9.143 -22.439 1.00 76.00 281 ILE A N 1
ATOM 2168 C CA . ILE A 1 281 ? -6.543 8.377 -22.204 1.00 76.00 281 ILE A CA 1
ATOM 2169 C C . ILE A 1 281 ? -6.174 6.917 -21.956 1.00 76.00 281 ILE A C 1
ATOM 2171 O O . ILE A 1 281 ? -5.599 6.256 -22.826 1.00 76.00 281 ILE A O 1
ATOM 2175 N N . PHE A 1 282 ? -6.590 6.397 -20.802 1.00 82.12 282 PHE A N 1
ATOM 2176 C CA . PHE A 1 282 ? -6.369 5.013 -20.399 1.00 82.12 282 PHE A CA 1
ATOM 2177 C C . PHE A 1 282 ? -7.652 4.186 -20.499 1.00 82.12 282 PHE A C 1
ATOM 2179 O O . PHE A 1 282 ? -8.745 4.649 -20.179 1.00 82.12 282 PHE A O 1
ATOM 2186 N N . ARG A 1 283 ? -7.523 2.931 -20.936 1.00 88.19 283 ARG A N 1
ATOM 2187 C CA . ARG A 1 283 ? -8.604 1.936 -20.922 1.00 88.19 283 ARG A CA 1
ATOM 2188 C C . ARG A 1 283 ? -8.170 0.694 -20.173 1.00 88.19 283 ARG A C 1
ATOM 2190 O O . ARG A 1 283 ? -7.013 0.302 -20.261 1.00 88.19 283 ARG A O 1
ATOM 2197 N N . ALA A 1 284 ? -9.107 0.031 -19.505 1.00 89.50 284 ALA A N 1
ATOM 2198 C CA . ALA A 1 284 ? -8.836 -1.242 -18.850 1.00 89.50 284 ALA A CA 1
ATOM 2199 C C . ALA A 1 284 ? -8.269 -2.266 -19.849 1.00 89.50 284 ALA A C 1
ATOM 2201 O O . ALA A 1 284 ? -8.868 -2.545 -20.895 1.00 89.50 284 ALA A O 1
ATOM 2202 N N . ALA A 1 285 ? -7.130 -2.867 -19.514 1.00 90.06 285 ALA A N 1
ATOM 2203 C CA . ALA A 1 285 ? -6.554 -3.965 -20.273 1.00 90.06 285 ALA A CA 1
ATOM 2204 C C . ALA A 1 285 ? -7.276 -5.267 -19.889 1.00 90.06 285 ALA A C 1
ATOM 2206 O O . ALA A 1 285 ? -6.739 -6.119 -19.189 1.00 90.06 285 ALA A O 1
ATOM 2207 N N . HIS A 1 286 ? -8.527 -5.412 -20.342 1.00 89.75 286 HIS A N 1
ATOM 2208 C CA . HIS A 1 286 ? -9.462 -6.443 -19.875 1.00 89.75 286 HIS A CA 1
ATOM 2209 C C . HIS A 1 286 ? -8.870 -7.864 -19.845 1.00 89.75 286 HIS A C 1
ATOM 2211 O O . HIS A 1 286 ? -8.997 -8.562 -18.847 1.00 89.75 286 HIS A O 1
ATOM 2217 N N . GLN A 1 287 ? -8.150 -8.277 -20.893 1.00 88.25 287 GLN A N 1
ATOM 2218 C CA . GLN A 1 287 ? -7.527 -9.608 -20.946 1.00 88.25 287 GLN A CA 1
ATOM 2219 C C . GLN A 1 287 ? -6.453 -9.831 -19.868 1.00 88.25 287 GLN A C 1
ATOM 2221 O O . GLN A 1 287 ? -6.292 -10.964 -19.410 1.00 88.25 287 GLN A O 1
ATOM 2226 N N . LEU A 1 288 ? -5.721 -8.780 -19.483 1.00 88.12 288 LEU A N 1
ATOM 2227 C CA . LEU A 1 288 ? -4.755 -8.821 -18.385 1.00 88.12 288 LEU A CA 1
ATOM 2228 C C . LEU A 1 288 ? -5.462 -8.801 -17.033 1.00 88.12 288 LEU A C 1
ATOM 2230 O O . LEU A 1 288 ? -5.091 -9.585 -16.172 1.00 88.12 288 LEU A O 1
ATOM 2234 N N . ASN A 1 289 ? -6.505 -7.985 -16.867 1.00 90.25 289 ASN A N 1
ATOM 2235 C CA . ASN A 1 289 ? -7.284 -7.939 -15.624 1.00 90.25 289 ASN A CA 1
ATOM 2236 C C . ASN A 1 289 ? -7.935 -9.289 -15.307 1.00 90.25 289 ASN A C 1
ATOM 2238 O O . ASN A 1 289 ? -7.811 -9.775 -14.188 1.00 90.25 289 ASN A O 1
ATOM 2242 N N . VAL A 1 290 ? -8.544 -9.941 -16.304 1.00 90.56 290 VAL A N 1
ATOM 2243 C CA . VAL A 1 290 ? -9.101 -11.295 -16.147 1.00 90.56 290 VAL A CA 1
ATOM 2244 C C . VAL A 1 290 ? -8.002 -12.286 -15.760 1.00 90.56 290 VAL A C 1
ATOM 2246 O O . VAL A 1 290 ? -8.142 -13.013 -14.783 1.00 90.56 290 VAL A O 1
ATOM 2249 N N . ALA A 1 291 ? -6.868 -12.270 -16.468 1.00 88.25 291 ALA A N 1
ATOM 2250 C CA . ALA A 1 291 ? -5.765 -13.179 -16.168 1.00 88.25 291 ALA A CA 1
ATOM 2251 C C . ALA A 1 291 ? -5.148 -12.931 -14.782 1.00 88.25 291 ALA A C 1
ATOM 2253 O O . ALA A 1 291 ? -4.790 -13.881 -14.094 1.00 88.25 291 ALA A O 1
ATOM 2254 N N . SER A 1 292 ? -5.030 -11.671 -14.368 1.00 87.31 292 SER A N 1
ATOM 2255 C CA . SER A 1 292 ? -4.561 -11.268 -13.043 1.00 87.31 292 SER A CA 1
ATOM 2256 C C . SER A 1 292 ? -5.480 -11.797 -11.949 1.00 87.31 292 SER A C 1
ATOM 2258 O O . SER A 1 292 ? -5.006 -12.425 -11.005 1.00 87.31 292 SER A O 1
ATOM 2260 N N . ALA A 1 293 ? -6.795 -11.631 -12.118 1.00 89.50 293 ALA A N 1
ATOM 2261 C CA . ALA A 1 293 ? -7.791 -12.134 -11.181 1.00 89.50 293 ALA A CA 1
ATOM 2262 C C . ALA A 1 293 ? -7.736 -13.667 -11.053 1.00 89.50 293 ALA A C 1
ATOM 2264 O O . ALA A 1 293 ? -7.685 -14.189 -9.940 1.00 89.50 293 ALA A O 1
ATOM 2265 N N . GLU A 1 294 ? -7.656 -14.388 -12.176 1.00 90.56 294 GLU A N 1
ATOM 2266 C CA . GLU A 1 294 ? -7.530 -15.856 -12.207 1.00 90.56 294 GLU A CA 1
ATOM 2267 C C . GLU A 1 294 ? -6.231 -16.358 -11.552 1.00 90.56 294 GLU A C 1
ATOM 2269 O O . GLU A 1 294 ? -6.186 -17.455 -10.997 1.00 90.56 294 GLU A O 1
ATOM 2274 N N . ASN A 1 295 ? -5.166 -15.553 -11.591 1.00 88.56 295 ASN A N 1
ATOM 2275 C CA . ASN A 1 295 ? -3.827 -15.932 -11.138 1.00 88.56 295 ASN A CA 1
ATOM 2276 C C . ASN A 1 295 ? -3.362 -15.141 -9.911 1.00 88.56 295 ASN A C 1
ATOM 2278 O O . ASN A 1 295 ? -2.164 -15.040 -9.650 1.00 88.56 295 ASN A O 1
ATOM 2282 N N . ARG A 1 296 ? -4.301 -14.609 -9.122 1.00 87.12 296 ARG A N 1
ATOM 2283 C CA . ARG A 1 296 ? -4.007 -13.770 -7.953 1.00 87.12 296 ARG A CA 1
ATOM 2284 C C . ARG A 1 296 ? -3.032 -14.421 -6.965 1.00 87.12 296 ARG A C 1
ATOM 2286 O O . ARG A 1 296 ? -2.176 -13.747 -6.399 1.00 87.12 296 ARG A O 1
ATOM 2293 N N . HIS A 1 297 ? -3.148 -15.733 -6.775 1.00 86.00 297 HIS A N 1
ATOM 2294 C CA . HIS A 1 297 ? -2.279 -16.506 -5.887 1.00 86.00 297 HIS A CA 1
ATOM 2295 C C . HIS A 1 297 ? -0.796 -16.429 -6.293 1.00 86.00 297 HIS A C 1
ATOM 2297 O O . HIS A 1 297 ? 0.072 -16.411 -5.426 1.00 86.00 297 HIS A O 1
ATOM 2303 N N . LEU A 1 298 ? -0.494 -16.284 -7.590 1.00 83.94 298 LEU A N 1
ATOM 2304 C CA . LEU A 1 298 ? 0.887 -16.202 -8.064 1.00 83.94 298 LEU A CA 1
ATOM 2305 C C . LEU A 1 298 ? 1.608 -14.958 -7.542 1.00 83.94 298 LEU A C 1
ATOM 2307 O O . LEU A 1 298 ? 2.804 -15.020 -7.281 1.00 83.94 298 LEU A O 1
ATOM 2311 N N . PHE A 1 299 ? 0.897 -13.842 -7.368 1.00 81.31 299 PHE A N 1
ATOM 2312 C CA . PHE A 1 299 ? 1.480 -12.618 -6.816 1.00 81.31 299 PHE A CA 1
ATOM 2313 C C . PHE A 1 299 ? 1.922 -12.827 -5.371 1.00 81.31 299 PHE A C 1
ATOM 2315 O O . PHE A 1 299 ? 3.061 -12.510 -5.028 1.00 81.31 299 PHE A O 1
ATOM 2322 N N . HIS A 1 300 ? 1.057 -13.443 -4.559 1.00 82.19 300 HIS A N 1
ATOM 2323 C CA . HIS A 1 300 ? 1.369 -13.822 -3.183 1.00 82.19 300 HIS A CA 1
ATOM 2324 C C . HIS A 1 300 ? 2.603 -14.733 -3.120 1.00 82.19 300 HIS A C 1
ATOM 2326 O O . HIS A 1 300 ? 3.521 -14.476 -2.348 1.00 82.19 300 HIS A O 1
ATOM 2332 N N . ASP A 1 301 ? 2.680 -15.735 -3.994 1.00 81.06 301 ASP A N 1
ATOM 2333 C CA . ASP A 1 301 ? 3.744 -16.746 -3.983 1.00 81.06 301 ASP A CA 1
ATOM 2334 C C . ASP A 1 301 ? 5.107 -16.247 -4.507 1.00 81.06 301 ASP A C 1
ATOM 2336 O O . ASP A 1 301 ? 6.117 -16.952 -4.403 1.00 81.06 301 ASP A O 1
ATOM 2340 N N . ILE A 1 302 ? 5.179 -15.044 -5.087 1.00 77.81 302 ILE A N 1
ATOM 2341 C CA . ILE A 1 302 ? 6.456 -14.411 -5.464 1.00 77.81 302 ILE A CA 1
ATOM 2342 C C . ILE A 1 302 ? 7.176 -13.890 -4.224 1.00 77.81 302 ILE A C 1
ATOM 2344 O O . ILE A 1 302 ? 8.371 -14.137 -4.051 1.00 77.81 302 ILE A O 1
ATOM 2348 N N . ASN A 1 303 ? 6.449 -13.171 -3.369 1.00 77.56 303 ASN A N 1
ATOM 2349 C CA . ASN A 1 303 ? 6.970 -12.640 -2.117 1.00 77.56 303 ASN A CA 1
ATOM 2350 C C . ASN A 1 303 ? 5.832 -12.541 -1.085 1.00 77.56 303 ASN A C 1
ATOM 2352 O O . ASN A 1 303 ? 5.181 -11.494 -0.986 1.00 77.56 303 ASN A O 1
ATOM 2356 N N . PRO A 1 304 ? 5.570 -13.620 -0.325 1.00 79.56 304 PRO A N 1
ATOM 2357 C CA . PRO A 1 304 ? 4.452 -13.663 0.614 1.00 79.56 304 PRO A CA 1
ATOM 2358 C C . PRO A 1 304 ? 4.534 -12.582 1.688 1.00 79.56 304 PRO A C 1
ATOM 2360 O O . PRO A 1 304 ? 3.513 -12.028 2.080 1.00 79.56 304 PRO A O 1
ATOM 2363 N N . LEU A 1 305 ? 5.753 -12.253 2.124 1.00 80.56 305 LEU A N 1
ATOM 2364 C CA . LEU A 1 305 ? 6.001 -11.202 3.103 1.00 80.56 305 LEU A CA 1
ATOM 2365 C C . LEU A 1 305 ? 5.531 -9.846 2.570 1.00 80.56 305 LEU A C 1
ATOM 2367 O O . LEU A 1 305 ? 4.657 -9.236 3.171 1.00 80.56 305 LEU A O 1
ATOM 2371 N N . VAL A 1 306 ? 6.045 -9.419 1.412 1.00 83.50 306 VAL A N 1
ATOM 2372 C CA . VAL A 1 306 ? 5.656 -8.146 0.781 1.00 83.50 306 VAL A CA 1
ATOM 2373 C C . VAL A 1 306 ? 4.147 -8.089 0.551 1.00 83.50 306 VAL A C 1
ATOM 2375 O O . VAL A 1 306 ? 3.506 -7.106 0.913 1.00 83.50 306 VAL A O 1
ATOM 2378 N N . ASN A 1 307 ? 3.557 -9.154 0.000 1.00 86.06 307 ASN A N 1
ATOM 2379 C CA . ASN A 1 307 ? 2.120 -9.184 -0.270 1.00 86.06 307 ASN A CA 1
ATOM 2380 C C . ASN A 1 307 ? 1.285 -9.114 1.011 1.00 86.06 307 ASN A C 1
ATOM 2382 O O . ASN A 1 307 ? 0.291 -8.392 1.040 1.00 86.06 307 ASN A O 1
ATOM 2386 N N . LYS A 1 308 ? 1.681 -9.832 2.071 1.00 87.06 308 LYS A N 1
ATOM 2387 C CA . LYS A 1 308 ? 1.002 -9.770 3.367 1.00 87.06 308 LYS A CA 1
ATOM 2388 C C . LYS A 1 308 ? 1.092 -8.364 3.953 1.00 87.06 308 LYS A C 1
ATOM 2390 O O . LYS A 1 308 ? 0.058 -7.812 4.310 1.00 87.06 308 LYS A O 1
ATOM 2395 N N . THR A 1 309 ? 2.286 -7.771 3.990 1.00 88.44 309 THR A N 1
ATOM 2396 C CA . THR A 1 309 ? 2.494 -6.414 4.512 1.00 88.44 309 THR A CA 1
ATOM 2397 C C . THR A 1 309 ? 1.630 -5.395 3.784 1.00 88.44 309 THR A C 1
ATOM 2399 O O . THR A 1 309 ? 0.955 -4.587 4.416 1.00 88.44 309 THR A O 1
ATOM 2402 N N . VAL A 1 310 ? 1.615 -5.445 2.451 1.00 92.31 310 VAL A N 1
ATOM 2403 C CA . VAL A 1 310 ? 0.841 -4.499 1.645 1.00 92.31 310 VAL A CA 1
ATOM 2404 C C . VAL A 1 310 ? -0.663 -4.733 1.781 1.00 92.31 310 VAL A C 1
ATOM 2406 O O . VAL A 1 310 ? -1.420 -3.768 1.846 1.00 92.31 310 VAL A O 1
ATOM 2409 N N . ALA A 1 311 ? -1.112 -5.986 1.888 1.00 93.69 311 ALA A N 1
ATOM 2410 C CA . ALA A 1 311 ? -2.515 -6.289 2.155 1.00 93.69 311 ALA A CA 1
ATOM 2411 C C . ALA A 1 311 ? -2.954 -5.801 3.543 1.00 93.69 311 ALA A C 1
ATOM 2413 O O . ALA A 1 311 ? -4.016 -5.196 3.659 1.00 93.69 311 ALA A O 1
ATOM 2414 N N . ASP A 1 312 ? -2.143 -6.025 4.578 1.00 94.00 312 ASP A N 1
ATOM 2415 C CA . ASP A 1 312 ? -2.416 -5.559 5.941 1.00 94.00 312 ASP A CA 1
ATOM 2416 C C . ASP A 1 312 ? -2.436 -4.029 6.015 1.00 94.00 312 ASP A C 1
ATOM 2418 O O . ASP A 1 312 ? -3.353 -3.452 6.598 1.00 94.00 312 ASP A O 1
ATOM 2422 N N . PHE A 1 313 ? -1.487 -3.367 5.352 1.00 96.06 313 PHE A N 1
ATOM 2423 C CA . PHE A 1 313 ? -1.471 -1.913 5.231 1.00 96.06 313 PHE A CA 1
ATOM 2424 C C . PHE A 1 313 ? -2.722 -1.386 4.513 1.00 96.06 313 PHE A C 1
ATOM 2426 O O . PHE A 1 313 ? -3.404 -0.514 5.039 1.00 96.06 313 PHE A O 1
ATOM 2433 N N . SER A 1 314 ? -3.080 -1.960 3.360 1.00 97.06 314 SER A N 1
ATOM 2434 C CA . SER A 1 314 ? -4.270 -1.576 2.587 1.00 97.06 314 SER A CA 1
ATOM 2435 C C . SER A 1 314 ? -5.571 -1.750 3.379 1.00 97.06 314 SER A C 1
ATOM 2437 O O . SER A 1 314 ? -6.433 -0.876 3.351 1.00 97.06 314 SER A O 1
ATOM 2439 N N . ARG A 1 315 ? -5.698 -2.839 4.148 1.00 97.06 315 ARG A N 1
ATOM 2440 C CA . ARG A 1 315 ? -6.832 -3.070 5.056 1.00 97.06 315 ARG A CA 1
ATOM 2441 C C . ARG A 1 315 ? -6.941 -1.988 6.126 1.00 97.06 315 ARG A C 1
ATOM 2443 O O . ARG A 1 315 ? -8.033 -1.488 6.376 1.00 97.06 315 ARG A O 1
ATOM 2450 N N . LEU A 1 316 ? -5.822 -1.634 6.757 1.00 97.00 316 LEU A N 1
ATOM 2451 C CA . LEU A 1 316 ? -5.801 -0.588 7.778 1.00 97.00 316 LEU A CA 1
ATOM 2452 C C . LEU A 1 316 ? -6.112 0.782 7.184 1.00 97.00 316 LEU A C 1
ATOM 2454 O O . LEU A 1 316 ? -6.900 1.510 7.774 1.00 97.00 316 LEU A O 1
ATOM 2458 N N . VAL A 1 317 ? -5.576 1.106 6.004 1.00 97.69 317 VAL A N 1
A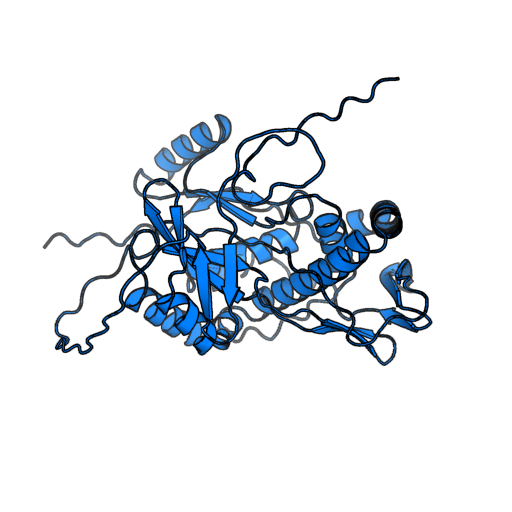TOM 2459 C CA . VAL A 1 317 ? -5.946 2.326 5.273 1.00 97.69 317 VAL A CA 1
ATOM 2460 C C . VAL A 1 317 ? -7.451 2.356 5.019 1.00 97.69 317 VAL A C 1
ATOM 2462 O O . VAL A 1 317 ? -8.091 3.346 5.345 1.00 97.69 317 VAL A O 1
ATOM 2465 N N . ALA A 1 318 ? -8.048 1.260 4.544 1.00 97.56 318 ALA A N 1
ATOM 2466 C CA . ALA A 1 318 ? -9.488 1.212 4.307 1.00 97.56 318 ALA A CA 1
ATOM 2467 C C . ALA A 1 318 ? -10.320 1.379 5.591 1.00 97.56 318 ALA A C 1
ATOM 2469 O O . ALA A 1 318 ? -11.382 2.002 5.563 1.00 97.56 318 ALA A O 1
ATOM 2470 N N . PHE A 1 319 ? -9.848 0.843 6.719 1.00 97.38 319 PHE A N 1
ATOM 2471 C CA . PHE A 1 319 ? -10.458 1.075 8.028 1.00 97.38 319 PHE A CA 1
ATOM 2472 C C . PHE A 1 319 ? -10.337 2.540 8.468 1.00 97.38 319 PHE A C 1
ATOM 2474 O O . PHE A 1 319 ? -11.330 3.131 8.878 1.00 97.38 319 PHE A O 1
ATOM 2481 N N . PHE A 1 320 ? -9.163 3.158 8.342 1.00 97.44 320 PHE A N 1
ATOM 2482 C CA . PHE A 1 320 ? -8.989 4.565 8.706 1.00 97.44 320 PHE A CA 1
ATOM 2483 C C . PHE A 1 320 ? -9.701 5.523 7.753 1.00 97.44 320 PHE A C 1
ATOM 2485 O O . PHE A 1 320 ? -10.165 6.554 8.216 1.00 97.44 320 PHE A O 1
ATOM 2492 N N . ASN A 1 321 ? -9.880 5.174 6.478 1.00 96.31 321 ASN A N 1
ATOM 2493 C CA . ASN A 1 321 ? -10.740 5.925 5.561 1.00 96.31 321 ASN A CA 1
ATOM 2494 C C . ASN A 1 321 ? -12.192 5.938 6.052 1.00 96.31 321 ASN A C 1
ATOM 2496 O O . ASN A 1 321 ? -12.853 6.966 5.967 1.00 96.31 321 ASN A O 1
ATOM 2500 N N . TYR A 1 322 ? -12.678 4.832 6.631 1.00 96.25 322 TYR A N 1
ATOM 2501 C CA . TYR A 1 322 ? -14.007 4.817 7.246 1.00 96.25 322 TYR A CA 1
ATOM 2502 C C . TYR A 1 322 ? -14.067 5.798 8.415 1.00 96.25 322 TYR A C 1
ATOM 2504 O O . TYR A 1 322 ? -14.990 6.602 8.477 1.00 96.25 322 TYR A O 1
ATOM 2512 N N . VAL A 1 323 ? -13.059 5.783 9.297 1.00 96.00 323 VAL A N 1
ATOM 2513 C CA . VAL A 1 323 ? -12.985 6.746 10.407 1.00 96.00 323 VAL A CA 1
ATOM 2514 C C . VAL A 1 323 ? -12.910 8.179 9.874 1.00 96.00 323 VAL A C 1
ATOM 2516 O O . VAL A 1 323 ? -13.683 9.009 10.324 1.00 96.00 323 VAL A O 1
ATOM 2519 N N . ALA A 1 324 ? -12.078 8.462 8.868 1.00 95.00 324 ALA A N 1
ATOM 2520 C CA . ALA A 1 324 ? -11.964 9.781 8.240 1.00 95.00 324 ALA A CA 1
ATOM 2521 C C . ALA A 1 324 ? -13.299 10.284 7.664 1.00 95.00 324 ALA A C 1
ATOM 2523 O O . ALA A 1 324 ? -13.608 11.469 7.748 1.00 95.00 324 ALA A O 1
ATOM 2524 N N . GLU A 1 325 ? -14.093 9.389 7.071 1.00 93.69 325 GLU A N 1
ATOM 2525 C CA . GLU A 1 325 ? -15.401 9.724 6.505 1.00 93.69 325 GLU A CA 1
ATOM 2526 C C . GLU A 1 325 ? -16.476 9.939 7.578 1.00 93.69 325 GLU A C 1
ATOM 2528 O O . GLU A 1 325 ? -17.348 10.792 7.404 1.00 93.69 325 GLU A O 1
ATOM 2533 N N . THR A 1 326 ? -16.449 9.166 8.670 1.00 93.81 326 THR A N 1
ATOM 2534 C CA . THR A 1 326 ? -17.497 9.217 9.703 1.00 93.81 326 THR A CA 1
ATOM 2535 C C . THR A 1 326 ? -17.195 10.169 10.854 1.00 93.81 326 THR A C 1
ATOM 2537 O O . THR A 1 326 ? -18.127 10.741 11.414 1.00 93.81 326 THR A O 1
ATOM 2540 N N . ASP A 1 327 ? -15.923 10.312 11.215 1.00 95.12 327 ASP A N 1
ATOM 2541 C CA . ASP A 1 327 ? -15.423 11.114 12.332 1.00 95.12 327 ASP A CA 1
ATOM 2542 C C . ASP A 1 327 ? -13.971 11.586 12.064 1.00 95.12 327 ASP A C 1
ATOM 2544 O O . ASP A 1 327 ? -12.998 11.026 12.584 1.00 95.12 327 ASP A O 1
ATOM 2548 N N . PRO A 1 328 ? -13.786 12.597 11.193 1.00 94.88 328 PRO A N 1
ATOM 2549 C CA . PRO A 1 328 ? -12.456 13.094 10.841 1.00 94.88 328 PRO A CA 1
ATOM 2550 C C . PRO A 1 328 ? -11.717 13.740 12.022 1.00 94.88 328 PRO A C 1
ATOM 2552 O O . PRO A 1 328 ? -10.487 13.746 12.029 1.00 94.88 328 PRO A O 1
ATOM 2555 N N . GLU A 1 329 ? -12.439 14.285 13.008 1.00 95.88 329 GLU A N 1
ATOM 2556 C CA . GLU A 1 329 ? -11.833 14.893 14.200 1.00 95.88 329 GLU A CA 1
ATOM 2557 C C . GLU A 1 329 ? -11.164 13.829 15.073 1.00 95.88 329 GLU A C 1
ATOM 2559 O O . GLU A 1 329 ? -10.042 14.039 15.536 1.00 95.88 329 GLU A O 1
ATOM 2564 N N . GLU A 1 330 ? -11.797 12.663 15.223 1.00 95.50 330 GLU A N 1
ATOM 2565 C CA . GLU A 1 330 ? -11.208 11.525 15.927 1.00 95.50 330 GLU A CA 1
ATOM 2566 C C . GLU A 1 330 ? -9.937 11.014 15.236 1.00 95.50 330 GLU A C 1
ATOM 2568 O O . GLU A 1 330 ? -8.927 10.764 15.899 1.00 95.50 330 GLU A O 1
ATOM 2573 N N . LEU A 1 331 ? -9.938 10.891 13.900 1.00 95.44 331 LEU A N 1
ATOM 2574 C CA . LEU A 1 331 ? -8.735 10.470 13.174 1.00 95.44 331 LEU A CA 1
ATOM 2575 C C . LEU A 1 331 ? -7.594 11.485 13.334 1.00 95.44 331 LEU A C 1
ATOM 2577 O O . LEU A 1 331 ? -6.449 11.083 13.556 1.00 95.44 331 LEU A O 1
ATOM 2581 N N . ASP A 1 332 ? -7.886 12.783 13.237 1.00 95.94 332 ASP A N 1
ATOM 2582 C CA . ASP A 1 332 ? -6.875 13.829 13.401 1.00 95.94 332 ASP A CA 1
ATOM 2583 C C . ASP A 1 332 ? -6.308 13.838 14.830 1.00 95.94 332 ASP A C 1
ATOM 2585 O O . ASP A 1 332 ? -5.086 13.826 15.013 1.00 95.94 332 ASP A O 1
ATOM 2589 N N . ALA A 1 333 ? -7.174 13.757 15.846 1.00 94.75 333 ALA A N 1
ATOM 2590 C CA . ALA A 1 333 ? -6.770 13.661 17.248 1.00 94.75 333 ALA A CA 1
ATOM 2591 C C . ALA A 1 333 ? -5.904 12.419 17.506 1.00 94.75 333 ALA A C 1
ATOM 2593 O O . ALA A 1 333 ? -4.848 12.501 18.147 1.00 94.75 333 ALA A O 1
ATOM 2594 N N . PHE A 1 334 ? -6.299 11.275 16.946 1.00 94.44 334 PHE A N 1
ATOM 2595 C CA . PHE A 1 334 ? -5.516 10.053 17.008 1.00 94.44 334 PHE A CA 1
ATOM 2596 C C . PHE A 1 334 ? -4.140 10.232 16.365 1.00 94.44 334 PHE A C 1
ATOM 2598 O O . PHE A 1 334 ? -3.136 9.936 17.015 1.00 94.44 334 PHE A O 1
ATOM 2605 N N . VAL A 1 335 ? -4.054 10.772 15.143 1.00 94.06 335 VAL A N 1
ATOM 2606 C CA . VAL A 1 335 ? -2.774 10.989 14.444 1.00 94.06 335 VAL A CA 1
ATOM 2607 C C . VAL A 1 335 ? -1.862 11.939 15.220 1.00 94.06 335 VAL A C 1
ATOM 2609 O O . VAL A 1 335 ? -0.659 11.684 15.314 1.00 94.06 335 VAL A O 1
ATOM 2612 N N . GLN A 1 336 ? -2.410 12.985 15.838 1.00 92.25 336 GLN A N 1
ATOM 2613 C CA . GLN A 1 336 ? -1.646 13.883 16.708 1.00 92.25 336 GLN A CA 1
ATOM 2614 C C . GLN A 1 336 ? -1.110 13.175 17.965 1.00 92.25 336 GLN A C 1
ATOM 2616 O O . GLN A 1 336 ? 0.006 13.461 18.405 1.00 92.25 336 GLN A O 1
ATOM 2621 N N . SER A 1 337 ? -1.853 12.208 18.516 1.00 90.25 337 SER A N 1
ATOM 2622 C CA . SER A 1 337 ? -1.428 11.415 19.680 1.00 90.25 337 SER A CA 1
ATOM 2623 C C . SER A 1 337 ? -0.283 10.433 19.383 1.00 90.25 337 SER A C 1
ATOM 2625 O O . SER A 1 337 ? 0.421 10.004 20.300 1.00 90.25 337 SER A O 1
ATOM 2627 N N . LEU A 1 338 ? -0.042 10.109 18.105 1.00 89.06 338 LEU A N 1
ATOM 2628 C CA . LEU A 1 338 ? 0.938 9.105 17.679 1.00 89.06 338 LEU A CA 1
ATOM 2629 C C . LEU A 1 338 ? 2.395 9.587 17.702 1.00 89.06 338 LEU A C 1
ATOM 2631 O O . LEU A 1 338 ? 3.280 8.793 17.387 1.00 89.06 338 LEU A O 1
ATOM 2635 N N . GLY A 1 339 ? 2.676 10.839 18.085 1.00 82.62 339 GLY A N 1
ATOM 2636 C CA . GLY A 1 339 ? 4.036 11.399 18.184 1.00 82.62 339 GLY A CA 1
ATOM 2637 C C . GLY A 1 339 ? 5.090 10.409 18.720 1.00 82.62 339 GLY A C 1
ATOM 2638 O O . GLY A 1 339 ? 6.040 10.100 18.003 1.00 82.62 339 GLY A O 1
ATOM 2639 N N . PRO A 1 340 ? 4.887 9.807 19.910 1.00 77.19 340 PRO A N 1
ATOM 2640 C CA . PRO A 1 340 ? 5.824 8.839 20.493 1.00 77.19 340 PRO A CA 1
ATOM 2641 C C . PRO A 1 340 ? 5.984 7.520 19.716 1.00 77.19 340 PRO A C 1
ATOM 2643 O O . PRO A 1 340 ? 6.963 6.800 19.915 1.00 77.19 340 PRO A O 1
ATOM 2646 N N . VAL A 1 341 ? 5.011 7.159 18.877 1.00 80.00 341 VAL A N 1
ATOM 2647 C CA . VAL A 1 341 ? 5.057 5.959 18.026 1.00 80.00 341 VAL A CA 1
ATOM 2648 C C . VAL A 1 341 ? 5.885 6.229 16.773 1.00 80.00 341 VAL A C 1
ATOM 2650 O O . VAL A 1 341 ? 6.609 5.336 16.334 1.00 80.00 341 VAL A O 1
ATOM 2653 N N . PHE A 1 342 ? 5.828 7.449 16.223 1.00 77.50 342 PHE A N 1
ATOM 2654 C CA . PHE A 1 342 ? 6.597 7.831 15.033 1.00 77.50 342 PHE A CA 1
ATOM 2655 C C . PHE A 1 342 ? 8.110 7.695 15.246 1.00 77.50 342 PHE A C 1
ATOM 2657 O O . PHE A 1 342 ? 8.795 7.192 14.358 1.00 77.50 342 PHE A O 1
ATOM 2664 N N . ASP A 1 343 ? 8.609 8.007 16.445 1.00 77.25 343 ASP A N 1
ATOM 2665 C CA . ASP A 1 343 ? 10.025 7.836 16.816 1.00 77.25 343 ASP A CA 1
ATOM 2666 C C . ASP A 1 343 ? 10.491 6.368 16.811 1.00 77.25 343 ASP A C 1
ATOM 2668 O O . ASP A 1 343 ? 11.686 6.079 16.874 1.00 77.25 343 ASP A O 1
ATOM 2672 N N . ARG A 1 344 ? 9.547 5.424 16.755 1.00 75.69 344 ARG A N 1
ATOM 2673 C CA . ARG A 1 344 ? 9.789 3.977 16.795 1.00 75.69 344 ARG A CA 1
ATOM 2674 C C . ARG A 1 344 ? 9.432 3.284 15.488 1.00 75.69 344 ARG A C 1
ATOM 2676 O O . ARG A 1 344 ? 9.511 2.058 15.413 1.00 75.69 344 ARG A O 1
ATOM 2683 N N . ILE A 1 345 ? 9.018 4.036 14.468 1.00 80.62 345 ILE A N 1
ATOM 2684 C CA . ILE A 1 345 ? 8.762 3.459 13.154 1.00 80.62 345 ILE A CA 1
ATOM 2685 C C . ILE A 1 345 ? 10.092 2.978 12.571 1.00 80.62 345 ILE A C 1
ATOM 2687 O O . ILE A 1 345 ? 11.055 3.742 12.536 1.00 80.62 345 ILE A O 1
ATOM 2691 N N . PRO A 1 346 ? 10.146 1.736 12.067 1.00 79.44 346 PRO A N 1
ATOM 2692 C CA . PRO A 1 346 ? 11.233 1.260 11.226 1.00 79.44 346 PRO A CA 1
ATOM 2693 C C . PRO A 1 346 ? 11.548 2.228 10.079 1.00 79.44 346 PRO A C 1
ATOM 2695 O O . PRO A 1 346 ? 10.813 2.283 9.086 1.00 79.44 346 PRO A O 1
ATOM 2698 N N . THR A 1 347 ? 12.646 2.971 10.205 1.00 81.12 347 THR A N 1
ATOM 2699 C CA . THR A 1 347 ? 13.139 3.837 9.135 1.00 81.12 347 THR A CA 1
ATOM 2700 C C . THR A 1 347 ? 14.005 3.036 8.174 1.00 81.12 347 THR A C 1
ATOM 2702 O O . THR A 1 347 ? 14.833 2.211 8.572 1.00 81.12 347 THR A O 1
ATOM 2705 N N . LEU A 1 348 ? 13.775 3.256 6.886 1.00 81.25 348 LEU A N 1
ATOM 2706 C CA . LEU A 1 348 ? 14.562 2.690 5.800 1.00 81.25 348 LEU A CA 1
ATOM 2707 C C . LEU A 1 348 ? 14.532 3.705 4.669 1.00 81.25 348 LEU A C 1
ATOM 2709 O O . LEU A 1 348 ? 13.455 3.972 4.142 1.00 81.25 348 LEU A O 1
ATOM 2713 N N . GLU A 1 349 ? 15.693 4.257 4.314 1.00 79.94 349 GLU A N 1
ATOM 2714 C CA . GLU A 1 349 ? 15.791 5.222 3.218 1.00 79.94 349 GLU A CA 1
ATOM 2715 C C . GLU A 1 349 ? 15.206 4.607 1.946 1.00 79.94 349 GLU A C 1
ATOM 2717 O O . GLU A 1 349 ? 15.622 3.536 1.483 1.00 79.94 349 GLU A O 1
ATOM 2722 N N . THR A 1 350 ? 14.190 5.269 1.410 1.00 79.00 350 THR A N 1
ATOM 2723 C CA . THR A 1 350 ? 13.442 4.743 0.280 1.00 79.00 350 THR A CA 1
ATOM 2724 C C . THR A 1 350 ? 14.086 5.166 -1.044 1.00 79.00 350 THR A C 1
ATOM 2726 O O . THR A 1 350 ? 14.439 6.331 -1.232 1.00 79.00 350 THR A O 1
ATOM 2729 N N . PRO A 1 351 ? 14.255 4.251 -2.021 1.00 79.75 351 PRO A N 1
ATOM 2730 C CA . PRO A 1 351 ? 14.885 4.610 -3.286 1.00 79.75 351 PRO A CA 1
ATOM 2731 C C . PRO A 1 351 ? 14.086 5.675 -4.039 1.00 79.75 351 PRO A C 1
ATOM 2733 O O . PRO A 1 351 ? 12.912 5.464 -4.338 1.00 79.75 351 PRO A O 1
ATOM 2736 N N . ILE A 1 352 ? 14.746 6.767 -4.434 1.00 77.88 352 ILE A N 1
ATOM 2737 C CA . ILE A 1 352 ? 14.156 7.831 -5.271 1.00 77.88 352 ILE A CA 1
ATOM 2738 C C . ILE A 1 352 ? 14.141 7.485 -6.768 1.00 77.88 352 ILE A C 1
ATOM 2740 O O . ILE A 1 352 ? 13.459 8.137 -7.564 1.00 77.88 352 ILE A O 1
ATOM 2744 N N . ALA A 1 353 ? 14.909 6.469 -7.171 1.00 78.25 353 ALA A N 1
ATOM 2745 C CA . ALA A 1 353 ? 14.966 5.969 -8.537 1.00 78.25 353 ALA A CA 1
ATOM 2746 C C . ALA A 1 353 ? 15.296 4.469 -8.571 1.00 78.25 353 ALA A C 1
ATOM 2748 O O . ALA A 1 353 ? 16.113 3.984 -7.790 1.00 78.25 353 ALA A O 1
ATOM 2749 N N . VAL A 1 354 ? 14.698 3.746 -9.519 1.00 72.06 354 VAL A N 1
ATOM 2750 C CA . VAL A 1 354 ? 14.915 2.313 -9.745 1.00 72.06 354 VAL A CA 1
ATOM 2751 C C . VAL A 1 354 ? 15.481 2.095 -11.151 1.00 72.06 354 VAL A C 1
ATOM 2753 O O . VAL A 1 354 ? 14.836 2.470 -12.138 1.00 72.06 354 VAL A O 1
ATOM 2756 N N . PRO A 1 355 ? 16.671 1.484 -11.290 1.00 70.50 355 PRO A N 1
ATOM 2757 C CA . PRO A 1 355 ? 17.209 1.126 -12.593 1.00 70.50 355 PRO A CA 1
ATOM 2758 C C . PRO A 1 355 ? 16.466 -0.083 -13.164 1.00 70.50 355 PRO A C 1
ATOM 2760 O O . PRO A 1 355 ? 16.416 -1.153 -12.559 1.00 70.50 355 PRO A O 1
ATOM 2763 N N . LEU A 1 356 ? 15.928 0.061 -14.373 1.00 66.25 356 LEU A N 1
ATOM 2764 C CA . LEU A 1 356 ? 15.404 -1.070 -15.130 1.00 66.25 356 LEU A CA 1
ATOM 2765 C C . LEU A 1 356 ? 16.556 -1.815 -15.806 1.00 66.25 356 LEU A C 1
ATOM 2767 O O . LEU A 1 356 ? 17.480 -1.209 -16.354 1.00 66.25 356 LEU A O 1
ATOM 2771 N N . ALA A 1 357 ? 16.491 -3.147 -15.784 1.00 58.09 357 ALA A N 1
ATOM 2772 C CA . ALA A 1 357 ? 17.463 -3.994 -16.462 1.00 58.09 357 ALA A CA 1
ATOM 2773 C C . ALA A 1 357 ? 17.583 -3.606 -17.946 1.00 58.09 357 ALA A C 1
ATOM 2775 O O . ALA A 1 357 ? 16.576 -3.487 -18.646 1.00 58.09 357 ALA A O 1
ATOM 2776 N N . ASN A 1 358 ? 18.817 -3.455 -18.438 1.00 53.34 358 ASN A N 1
ATOM 2777 C CA . ASN A 1 358 ? 19.051 -3.322 -19.874 1.00 53.34 358 ASN A CA 1
ATOM 2778 C C . ASN A 1 358 ? 18.495 -4.565 -20.589 1.00 53.34 358 ASN A C 1
ATOM 2780 O O . ASN A 1 358 ? 18.753 -5.681 -20.123 1.00 53.34 358 ASN A O 1
ATOM 2784 N N . PRO A 1 359 ? 17.795 -4.417 -21.729 1.00 47.59 359 PRO A N 1
ATOM 2785 C CA . PRO A 1 359 ? 17.501 -5.571 -22.561 1.00 47.59 359 PRO A CA 1
ATOM 2786 C C . PRO A 1 359 ? 18.826 -6.244 -22.967 1.00 47.59 359 PRO A C 1
ATOM 2788 O O . PRO A 1 359 ? 19.822 -5.541 -23.200 1.00 47.59 359 PRO A O 1
ATOM 2791 N N . PRO A 1 360 ? 18.881 -7.587 -23.030 1.00 42.28 360 PRO A N 1
ATOM 2792 C CA . PRO A 1 360 ? 20.069 -8.280 -23.510 1.00 42.28 360 PRO A CA 1
ATOM 2793 C C . PRO A 1 360 ? 20.432 -7.770 -24.910 1.00 42.28 360 PRO A C 1
ATOM 2795 O O . PRO A 1 360 ? 19.558 -7.396 -25.697 1.00 42.28 360 PRO A O 1
ATOM 2798 N N . ARG A 1 361 ? 21.738 -7.716 -25.216 1.00 44.22 361 ARG A N 1
ATOM 2799 C CA . ARG A 1 361 ? 22.221 -7.361 -26.558 1.00 44.22 361 ARG A CA 1
ATOM 2800 C C . ARG A 1 361 ? 21.466 -8.234 -27.561 1.00 44.22 361 ARG A C 1
ATOM 2802 O O . ARG A 1 361 ? 21.575 -9.453 -27.466 1.00 44.22 361 ARG A O 1
ATOM 2809 N N . ARG A 1 362 ? 20.761 -7.633 -28.531 1.00 44.19 362 ARG A N 1
ATOM 2810 C CA . ARG A 1 362 ? 20.477 -8.343 -29.784 1.00 44.19 362 ARG A CA 1
ATOM 2811 C C . ARG A 1 362 ? 21.842 -8.778 -30.295 1.00 44.19 362 ARG A C 1
ATOM 2813 O O . ARG A 1 362 ? 22.656 -7.918 -30.639 1.00 44.19 362 ARG A O 1
ATOM 2820 N N . GLY A 1 363 ? 22.137 -10.072 -30.204 1.00 39.25 363 GLY A N 1
ATOM 2821 C CA . GLY A 1 363 ? 23.295 -10.627 -30.878 1.00 39.25 363 GLY A CA 1
ATOM 2822 C C . GLY A 1 363 ? 23.125 -10.244 -32.336 1.00 39.25 363 GLY A C 1
ATOM 2823 O O . GLY A 1 363 ? 22.120 -10.608 -32.938 1.00 39.25 363 GLY A O 1
ATOM 2824 N N . GLY A 1 364 ? 24.019 -9.405 -32.853 1.00 39.78 364 GLY A N 1
ATOM 2825 C CA . GLY A 1 364 ? 24.069 -9.168 -34.285 1.00 39.78 364 GLY A CA 1
ATOM 2826 C C . GLY A 1 364 ? 24.392 -10.508 -34.924 1.00 39.78 364 GLY A C 1
ATOM 2827 O O . GLY A 1 364 ? 25.515 -10.984 -34.767 1.00 39.78 364 GLY A O 1
ATOM 2828 N N . GLN A 1 365 ? 23.383 -11.140 -35.518 1.00 37.25 365 GLN A N 1
ATOM 2829 C CA . GLN A 1 365 ? 23.584 -12.146 -36.549 1.00 37.25 365 GLN A CA 1
ATOM 2830 C C . GLN A 1 365 ? 23.602 -11.444 -37.895 1.00 37.25 365 GLN A C 1
ATOM 2832 O O . GLN A 1 365 ? 22.733 -10.559 -38.097 1.00 37.25 365 GLN A O 1
#

=== Feature glossary ===
The record interleaves many kinds of information about one protein. Here is each kind framed as the question it answers.

Q: What does the local fold look like, residue by residue?
A: The Foldseek 3Di string encodes local tertiary geometry as a 20-letter alphabet — one character per residue — derived from the relative positions of nearby Cα atoms. Unlike the amino-acid sequence, 3Di is a direct function of the 3D structure, so two proteins with the same fold have similar 3Di strings even at low sequence identity.

Q: Which residues are in helices, strands, or loops?
A: The SS8 string is DSSP's per-residue secondary-structure call. α-helix (H) means an i→i+4 H-bond ladder; β-strand (E) means the residue participates in a β-sheet; 3₁₀ (G) and π (I) are tighter and wider helices; T/S are turns/bends; '-' is loop.

Q: How big and how compact is the whole molecule?
A: Radius of gyration (Rg) is the root-mean-square distance of Cα atoms from their centroid — a single number for overall size and compactness. A globular domain of N residues has Rg ≈ 2.2·N^0.38 Å; an extended or disordered chain has a much larger Rg. The Cα contact count is the number of residue pairs whose Cα atoms are within 8 Å and are more than four positions apart in sequence — a standard proxy for tertiary packing density. The bounding box is the smallest axis-aligned box enclosing all Cα atoms.

Q: Where is each backbone atom in 3D?
A: Structure coordinates are given as an mmCIF _atom_site loop: one row per atom with element, residue name, chain id, sequence number, and x/y/z position in Å. Only the four main-chain atoms per residue are included here; side chains are omitted to keep the record compact.

Q: What is the amino-acid chain?
A: Primary structure: the covalent order of the twenty standard amino acids along the backbone. Two proteins with the same sequence will (almost always) fold to the same structure; two with 30% identity often share a fold but not the details.

Q: What if only a Cα trace is available?
A: Three-state secondary structure (P-SEA) collapses the eight DSSP classes into helix (a), strand (b), and coil (c). P-SEA assigns these from Cα geometry alone — distances and angles — without requiring backbone oxygens, so it works on any Cα trace.

Q: What family and function is it annotated with?
A: Database cross-references. InterPro integrates a dozen domain/family signature databases into unified entries with residue-range hits. GO terms attach function/process/location labels with evidence codes. CATH codes position the fold in a four-level structural taxonomy. Organism is the NCBI-taxonomy species name.

Q: How confident is the AlphaFold model at each residue?
A: pLDDT is the predicted lDDT-Cα score: AlphaFold's confidence that the local environment of each residue (all inter-atomic distances within 15 Å) is correctly placed. It is a per-residue number between 0 and 100, with higher meaning more reliable.

Q: How mobile is each atom in the crystal?
A: B-factor (Debye–Waller factor) reflects atomic displacement in the crystal lattice. It is an experimental observable (units Å²), not a prediction; low values mean the atom is pinned down, high values mean it moves or is heterogeneous across the crystal.

Q: Which residues are buried vs exposed?
A: SASA measures how much of the protein is reachable by solvent. It is computed by rolling a water-sized probe over the atomic surface and summing the exposed area (Å²). Per-residue SASA distinguishes core (buried, low SASA) from surface (exposed, high SASA) residues; total SASA is a whole-molecule size measure.

Q: What do the diagnostic plots show?
A: Plot images: a contact map (which residues are close in 3D, as an N×N binary image), a Ramachandran scatter (backbone torsion angles, revealing secondary-structure composition at a glance), and — for AlphaFold structures — a PAE heatmap (pairwise prediction confidence).

Q: What known structures does this most resemble?
A: The Foldseek neighbor list gives the closest experimentally determined structures in the PDB, ranked by structural alignment. TM-score near 1 means near-identical fold; near 0.3 means only rough topology match. This is how one finds what a novel AlphaFold prediction most resembles in the solved-structure universe.

Q: Are the domains correctly placed relative to each other?
A: Predicted aligned error is AlphaFold's pairwise confidence. Unlike pLDDT (per-residue), PAE is per-residue-pair and captures whether two parts of the structure are correctly placed relative to each other. Units are ångströms of expected positional error.

Q: What do the rendered images show?
A: Structure images are PyMOL renders from six orthogonal camera directions. Cartoon representation draws helices as coils and strands as arrows; sticks shows the backbone as bonds; surface shows the solvent-excluded envelope. Rainbow coloring maps sequence position to hue (blue→red, N→C); chain coloring assigns a distinct color per polypeptide.

Q: What are the backbone torsion angles?
A: φ (phi) and ψ (psi) are the two rotatable backbone dihedrals per residue: φ is the C(i-1)–N–Cα–C torsion, ψ is the N–Cα–C–N(i+1) torsion, both in degrees on (−180°, 180°]. α-helical residues cluster near (−60°, −45°); β-strand residues near (−120°, +130°). A Ramachandran plot is simply a scatter of (φ, ψ) for every residue.